Protein AF-A0A9D6N0R9-F1 (afdb_monomer_lite)

Sequence (206 aa):
MDRIWSQVVSEFRQVCLLKRQGKVEESERLLSGELTRNIALWSQEAPQDATTKRQTLHDMFVAEERRVEDAWQIQQMVLNEMRESVAAQVRAQIREELEAALAAYQPPPPQPPEPTRASEPSPEMASEDAPIAASSIESSSEASIDLRGAPHPMEEPPRELQPPEPLPAISPSQRGPSADDLPAVIDFIFAEHSGENFRREALAVA

Secondary structure (DSSP, 8-state):
-HHHHHHHHHHHHHHHHHHHTT-HHHHHHHIIIIIHHHHHHHHHH--S-HHHHHHHHHHHHHHHHHHHHHHHHHHHHHHHHHHHHHHHHHHHHHHHHHHHHHHH-PPPPPPPPPP----PPPPP--------------------------------------PPP------GGG-PPPTT-HHHHHHHHHHHHSSSHHHHHHTT--

pLDDT: mean 73.64, std 22.79, range [32.06, 98.0]

Structure (mmCIF, N/CA/C/O backbone):
data_AF-A0A9D6N0R9-F1
#
_entry.id   AF-A0A9D6N0R9-F1
#
loop_
_atom_site.group_PDB
_atom_site.id
_atom_site.type_symbol
_atom_site.label_atom_id
_atom_site.label_alt_id
_atom_site.label_comp_id
_atom_site.label_asym_id
_atom_site.label_entity_id
_atom_site.label_seq_id
_atom_site.pdbx_PDB_ins_code
_atom_site.Cartn_x
_atom_site.Cartn_y
_atom_site.Cartn_z
_atom_site.occupancy
_atom_site.B_iso_or_equiv
_atom_site.auth_seq_id
_atom_site.auth_comp_id
_atom_site.auth_asym_id
_atom_site.auth_atom_id
_atom_site.pdbx_PDB_model_num
ATOM 1 N N . MET A 1 1 ? 3.080 3.694 -25.234 1.00 64.12 1 MET A N 1
ATOM 2 C CA . MET A 1 1 ? 3.726 4.420 -24.121 1.00 64.12 1 MET A CA 1
ATOM 3 C C . MET A 1 1 ? 2.782 4.620 -22.949 1.00 64.12 1 MET A C 1
ATOM 5 O O . MET A 1 1 ? 2.778 3.752 -22.086 1.00 64.12 1 MET A O 1
ATOM 9 N N . ASP A 1 2 ? 1.963 5.679 -22.908 1.00 84.25 2 ASP A N 1
ATOM 10 C CA . ASP A 1 2 ? 1.272 6.146 -21.687 1.00 84.25 2 ASP A CA 1
ATOM 11 C C . ASP A 1 2 ? 0.499 5.057 -20.935 1.00 84.25 2 ASP A C 1
ATOM 13 O O . ASP A 1 2 ? 0.541 5.001 -19.707 1.00 84.25 2 ASP A O 1
ATOM 17 N N . ARG A 1 3 ? -0.148 4.135 -21.658 1.00 93.50 3 ARG A N 1
ATOM 18 C CA . ARG A 1 3 ? -0.870 3.004 -21.060 1.00 93.50 3 ARG A CA 1
ATOM 19 C C . ARG A 1 3 ? 0.049 2.012 -20.336 1.00 93.50 3 ARG A C 1
ATOM 21 O O . ARG A 1 3 ? -0.291 1.595 -19.236 1.00 93.50 3 ARG A O 1
ATOM 28 N N . ILE A 1 4 ? 1.190 1.646 -20.929 1.00 93.62 4 ILE A N 1
ATOM 29 C CA . ILE A 1 4 ? 2.149 0.704 -20.323 1.00 93.62 4 ILE A CA 1
ATOM 30 C C . ILE A 1 4 ? 2.838 1.371 -19.132 1.00 93.62 4 ILE A C 1
ATOM 32 O O . ILE A 1 4 ? 2.934 0.770 -18.069 1.00 93.62 4 ILE A O 1
ATOM 36 N N . TRP A 1 5 ? 3.227 2.642 -19.269 1.00 95.25 5 TRP A N 1
ATOM 37 C CA . TRP A 1 5 ? 3.773 3.416 -18.151 1.00 95.25 5 TRP A CA 1
ATOM 38 C C . TRP A 1 5 ? 2.789 3.498 -16.975 1.00 95.25 5 TRP A C 1
ATOM 40 O O . TRP A 1 5 ? 3.148 3.188 -15.843 1.00 95.25 5 TRP A O 1
ATOM 50 N N . SER A 1 6 ? 1.520 3.821 -17.247 1.00 96.56 6 SER A N 1
ATOM 51 C CA . SER A 1 6 ? 0.464 3.840 -16.224 1.00 96.56 6 SER A CA 1
ATOM 52 C C . SER A 1 6 ? 0.289 2.482 -15.534 1.00 96.56 6 SER A C 1
ATOM 54 O O . SER A 1 6 ? -0.000 2.436 -14.339 1.00 96.56 6 SER A O 1
ATOM 56 N N . GLN A 1 7 ? 0.480 1.379 -16.266 1.00 96.69 7 GLN A N 1
ATOM 57 C CA . GLN A 1 7 ? 0.426 0.028 -15.713 1.00 96.69 7 GLN A CA 1
ATOM 58 C C . GLN A 1 7 ? 1.634 -0.269 -14.811 1.00 96.69 7 GLN A C 1
ATOM 60 O O . GLN A 1 7 ? 1.421 -0.700 -13.683 1.00 96.69 7 GLN A O 1
ATOM 65 N N . VAL A 1 8 ? 2.861 0.063 -15.233 1.00 96.38 8 VAL A N 1
ATOM 66 C CA . VAL A 1 8 ? 4.081 -0.057 -14.406 1.00 96.38 8 VAL A CA 1
ATOM 67 C C . VAL A 1 8 ? 3.939 0.719 -13.089 1.00 96.38 8 VAL A C 1
ATOM 69 O O . VAL A 1 8 ? 4.203 0.169 -12.022 1.00 96.38 8 VAL A O 1
ATOM 72 N N . VAL A 1 9 ? 3.447 1.964 -13.136 1.00 97.06 9 VAL A N 1
ATOM 73 C CA . VAL A 1 9 ? 3.169 2.779 -11.935 1.00 97.06 9 VAL A CA 1
ATOM 74 C C . VAL A 1 9 ? 2.122 2.109 -11.035 1.00 97.06 9 VAL A C 1
ATOM 76 O O . VAL A 1 9 ? 2.282 2.059 -9.816 1.00 97.06 9 VAL A O 1
ATOM 79 N N . SER A 1 10 ? 1.039 1.584 -11.617 1.00 97.38 10 SER A N 1
ATOM 80 C CA . SER A 1 10 ? -0.043 0.946 -10.857 1.00 97.38 10 SER A CA 1
ATOM 81 C C . SER A 1 10 ? 0.383 -0.372 -10.205 1.00 97.38 10 SER A C 1
ATOM 83 O O . SER A 1 10 ? -0.021 -0.651 -9.078 1.00 97.38 10 SER A O 1
ATOM 85 N N . GLU A 1 11 ? 1.178 -1.184 -10.900 1.00 96.81 11 GLU A N 1
ATOM 86 C CA . GLU A 1 11 ? 1.698 -2.456 -10.394 1.00 96.81 11 GLU A CA 1
ATOM 87 C C . GLU A 1 11 ? 2.745 -2.219 -9.306 1.00 96.81 11 GLU A C 1
ATOM 89 O O . GLU A 1 11 ? 2.674 -2.845 -8.251 1.00 96.81 11 GLU A O 1
ATOM 94 N N . PHE A 1 12 ? 3.641 -1.245 -9.486 1.00 97.56 12 PHE A N 1
ATOM 95 C CA . PHE A 1 12 ? 4.598 -0.872 -8.448 1.00 97.56 12 PHE A CA 1
ATOM 96 C C . PHE A 1 12 ? 3.907 -0.328 -7.185 1.00 97.56 12 PHE A C 1
ATOM 98 O O . PHE A 1 12 ? 4.193 -0.795 -6.083 1.00 97.56 12 PHE A O 1
ATOM 105 N N . ARG A 1 13 ? 2.904 0.558 -7.321 1.00 97.56 13 ARG A N 1
ATOM 106 C CA . ARG A 1 13 ? 2.059 0.984 -6.186 1.00 97.56 13 ARG A CA 1
ATOM 107 C C . ARG A 1 13 ? 1.450 -0.215 -5.455 1.00 97.56 13 ARG A C 1
ATOM 109 O O . ARG A 1 13 ? 1.413 -0.236 -4.225 1.00 97.56 13 ARG A O 1
ATOM 116 N N . GLN A 1 14 ? 0.970 -1.212 -6.199 1.00 97.56 14 GLN A N 1
ATOM 117 C CA . GLN A 1 14 ? 0.403 -2.424 -5.618 1.00 97.56 14 GLN A CA 1
ATOM 118 C C . GLN A 1 14 ? 1.465 -3.244 -4.862 1.00 97.56 14 GLN A C 1
ATOM 120 O O . GLN A 1 14 ? 1.167 -3.708 -3.763 1.00 97.56 14 GLN A O 1
ATOM 125 N N . VAL A 1 15 ? 2.704 -3.358 -5.364 1.00 96.62 15 VAL A N 1
ATOM 126 C CA . VAL A 1 15 ? 3.838 -3.952 -4.621 1.00 96.62 15 VAL A CA 1
ATOM 127 C C . VAL A 1 15 ? 4.055 -3.225 -3.287 1.00 96.62 15 VAL A C 1
ATOM 129 O O . VAL A 1 15 ? 4.079 -3.879 -2.244 1.00 96.62 15 VAL A O 1
ATOM 132 N N . CYS A 1 16 ? 4.136 -1.889 -3.283 1.00 96.19 16 CYS A N 1
ATOM 133 C CA . CYS A 1 16 ? 4.311 -1.097 -2.057 1.00 96.19 16 CYS A CA 1
ATOM 134 C C . CYS A 1 16 ? 3.180 -1.341 -1.038 1.00 96.19 16 CYS A C 1
ATOM 136 O O . CYS A 1 16 ? 3.440 -1.550 0.150 1.00 96.19 16 CYS A O 1
ATOM 138 N N . LEU A 1 17 ? 1.923 -1.365 -1.497 1.00 96.19 17 LEU A N 1
ATOM 139 C CA . LEU A 1 17 ? 0.752 -1.630 -0.652 1.00 96.19 17 LEU A CA 1
ATOM 140 C C . LEU A 1 17 ? 0.744 -3.057 -0.083 1.00 96.19 17 LEU A C 1
ATOM 142 O O . LEU A 1 17 ? 0.373 -3.248 1.075 1.00 96.19 17 LEU A O 1
ATOM 146 N N . LEU A 1 18 ? 1.160 -4.056 -0.866 1.00 95.69 18 LEU A N 1
ATOM 147 C CA . LEU A 1 18 ? 1.267 -5.448 -0.418 1.00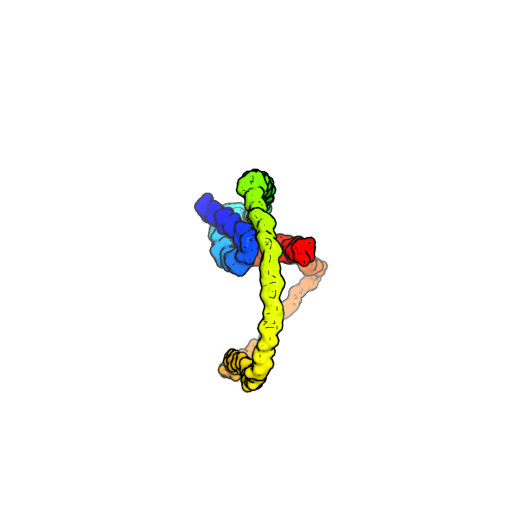 95.69 18 LEU A CA 1
ATOM 148 C C . LEU A 1 18 ? 2.373 -5.620 0.630 1.00 95.69 18 LEU A C 1
ATOM 150 O O . LEU A 1 18 ? 2.121 -6.239 1.666 1.00 95.69 18 LEU A O 1
ATOM 154 N N . LYS A 1 19 ? 3.547 -5.002 0.421 1.00 93.56 19 LYS A N 1
ATOM 155 C CA . LYS A 1 19 ? 4.640 -4.974 1.410 1.00 93.56 19 LYS A CA 1
ATOM 156 C C . LYS A 1 19 ? 4.172 -4.352 2.734 1.00 93.56 19 LYS A C 1
ATOM 158 O O . LYS A 1 19 ? 4.372 -4.954 3.786 1.00 93.56 19 LYS A O 1
ATOM 163 N N . ARG A 1 20 ? 3.438 -3.229 2.696 1.00 92.56 20 ARG A N 1
ATOM 164 C CA . ARG A 1 20 ? 2.843 -2.595 3.897 1.00 92.56 20 ARG A CA 1
ATOM 165 C C . ARG A 1 20 ? 1.768 -3.441 4.590 1.00 92.56 20 ARG A C 1
ATOM 167 O O . ARG A 1 20 ? 1.601 -3.328 5.798 1.00 92.56 20 ARG A O 1
ATOM 174 N N . GLN A 1 21 ? 1.073 -4.312 3.858 1.00 93.25 21 GLN A N 1
ATOM 175 C CA . GLN A 1 21 ? 0.115 -5.282 4.412 1.00 93.25 21 GLN A CA 1
ATOM 176 C C . GLN A 1 21 ? 0.777 -6.566 4.950 1.00 93.25 21 GLN A C 1
ATOM 178 O O . GLN A 1 21 ? 0.062 -7.466 5.388 1.00 93.25 21 GLN A O 1
ATOM 183 N N . GLY A 1 22 ? 2.108 -6.696 4.882 1.00 94.19 22 GLY A N 1
ATOM 184 C CA . GLY A 1 22 ? 2.826 -7.922 5.251 1.00 94.19 22 GLY A CA 1
ATOM 185 C C . GLY A 1 22 ? 2.666 -9.078 4.253 1.00 94.19 22 GLY A C 1
ATOM 186 O O . GLY A 1 22 ? 3.077 -10.195 4.547 1.00 94.19 22 GLY A O 1
ATOM 187 N N . LYS A 1 23 ? 2.091 -8.833 3.068 1.00 96.00 23 LYS A N 1
ATOM 188 C CA . LYS A 1 23 ? 1.866 -9.836 2.011 1.00 96.00 23 LYS A CA 1
ATOM 189 C C . LYS A 1 23 ? 3.094 -9.954 1.109 1.00 96.00 23 LYS A C 1
ATOM 191 O O . LYS A 1 23 ? 3.050 -9.613 -0.076 1.00 96.00 23 LYS A O 1
ATOM 196 N N . VAL A 1 24 ? 4.210 -10.378 1.696 1.00 93.25 24 VAL A N 1
ATOM 197 C CA . VAL A 1 24 ? 5.525 -10.359 1.041 1.00 93.25 24 VAL A CA 1
ATOM 198 C C . VAL A 1 24 ? 5.526 -11.240 -0.209 1.00 93.25 24 VAL A C 1
ATOM 200 O O . VAL A 1 24 ? 5.878 -10.759 -1.281 1.00 93.25 24 VAL A O 1
ATOM 203 N N . GLU A 1 25 ? 5.030 -12.472 -0.121 1.00 93.19 25 GLU A N 1
ATOM 204 C CA . GLU A 1 25 ? 5.020 -13.452 -1.217 1.00 93.19 25 GLU A CA 1
ATOM 205 C C . GLU A 1 25 ? 4.187 -12.974 -2.415 1.00 93.19 25 GLU A C 1
ATOM 207 O O . GLU A 1 25 ? 4.551 -13.194 -3.571 1.00 93.19 25 GLU A O 1
ATOM 212 N N . GLU A 1 26 ? 3.074 -12.283 -2.153 1.00 94.31 26 GLU A N 1
ATOM 213 C CA . GLU A 1 26 ? 2.244 -11.689 -3.201 1.00 94.31 26 GLU A CA 1
ATOM 214 C C . GLU A 1 26 ? 2.946 -10.498 -3.870 1.00 94.31 26 GLU A C 1
ATOM 216 O O . GLU A 1 26 ? 2.865 -10.343 -5.091 1.00 94.31 26 GLU A O 1
ATOM 221 N N . SER A 1 27 ? 3.677 -9.694 -3.090 1.00 95.19 27 SER A N 1
ATOM 222 C CA . SER A 1 27 ? 4.467 -8.573 -3.606 1.00 95.19 27 SER A CA 1
ATOM 223 C C . SER A 1 27 ? 5.657 -9.035 -4.457 1.00 95.19 27 SER A C 1
ATOM 225 O O . SER A 1 27 ? 5.882 -8.481 -5.530 1.00 95.19 27 SER A O 1
ATOM 227 N N . GLU A 1 28 ? 6.353 -10.098 -4.043 1.00 92.81 28 GLU A N 1
ATOM 228 C CA . GLU A 1 28 ? 7.491 -10.673 -4.769 1.00 92.81 28 GLU A CA 1
ATOM 229 C C . GLU A 1 28 ? 7.049 -11.368 -6.066 1.00 92.81 28 GLU A C 1
ATOM 231 O O . GLU A 1 28 ? 7.706 -11.232 -7.101 1.00 92.81 28 GLU A O 1
ATOM 236 N N . ARG A 1 29 ? 5.885 -12.041 -6.067 1.00 94.62 29 ARG A N 1
ATOM 237 C CA . ARG A 1 29 ? 5.277 -12.582 -7.296 1.00 94.62 29 ARG A CA 1
ATOM 238 C C . ARG A 1 29 ? 4.989 -11.477 -8.315 1.00 94.62 29 ARG A C 1
ATOM 240 O O . ARG A 1 29 ? 5.346 -11.627 -9.478 1.00 94.62 29 ARG A O 1
ATOM 247 N N . LEU A 1 30 ? 4.374 -10.376 -7.877 1.00 93.00 30 LEU A N 1
ATOM 248 C CA . LEU A 1 30 ? 4.016 -9.254 -8.750 1.00 93.00 30 LEU A CA 1
ATOM 249 C C . LEU A 1 30 ? 5.256 -8.525 -9.304 1.00 93.00 30 LEU A C 1
ATOM 251 O O . LEU A 1 30 ? 5.272 -8.109 -10.463 1.00 93.00 30 LEU A O 1
ATOM 255 N N . LEU A 1 31 ? 6.301 -8.401 -8.481 1.00 91.25 31 LEU A N 1
ATOM 256 C CA . LEU A 1 31 ? 7.580 -7.782 -8.831 1.00 91.25 31 LEU A CA 1
ATOM 257 C C . LEU A 1 31 ? 8.339 -8.615 -9.878 1.00 91.25 31 LEU A C 1
ATOM 259 O O . LEU A 1 31 ? 8.678 -8.105 -10.949 1.00 91.25 31 LEU A O 1
ATOM 263 N N . SER A 1 32 ? 8.547 -9.906 -9.603 1.00 88.75 32 SER A N 1
ATOM 264 C CA . SER A 1 32 ? 9.269 -10.835 -10.490 1.00 88.75 32 SER A CA 1
ATOM 265 C C . SER A 1 32 ? 8.487 -11.227 -11.755 1.00 88.75 32 SER A C 1
ATOM 267 O O . SER A 1 32 ? 9.090 -11.582 -12.768 1.00 88.75 32 SER A O 1
ATOM 269 N N . GLY A 1 33 ? 7.153 -11.149 -11.721 1.00 92.62 33 GLY A N 1
ATOM 270 C CA . GLY A 1 33 ? 6.258 -11.518 -12.815 1.00 92.62 33 GLY A CA 1
ATOM 271 C C . GLY A 1 33 ? 5.842 -10.348 -13.709 1.00 92.62 33 GLY A C 1
ATOM 272 O O . GLY A 1 33 ? 6.480 -10.042 -14.723 1.00 92.62 33 GLY A O 1
ATOM 273 N N . GLU A 1 34 ? 4.691 -9.758 -13.399 1.00 91.44 34 GLU A N 1
ATOM 274 C CA . GLU A 1 34 ? 4.000 -8.783 -14.245 1.00 91.44 34 GLU A CA 1
ATOM 275 C C . GLU A 1 34 ? 4.770 -7.462 -14.363 1.00 91.44 34 GLU A C 1
ATOM 277 O O . GLU A 1 34 ? 4.978 -6.980 -15.480 1.00 91.44 34 GLU A O 1
ATOM 282 N N . LEU A 1 35 ? 5.271 -6.923 -13.245 1.00 91.12 35 LEU A N 1
ATOM 283 C CA . LEU A 1 35 ? 5.962 -5.634 -13.222 1.00 91.12 35 LEU A CA 1
ATOM 284 C C . LEU A 1 35 ? 7.242 -5.667 -14.070 1.00 91.12 35 LEU A C 1
ATOM 286 O O . LEU A 1 35 ? 7.431 -4.818 -14.943 1.00 91.12 35 LEU A O 1
ATOM 290 N N . THR A 1 36 ? 8.091 -6.683 -13.876 1.00 92.25 36 THR A N 1
ATOM 291 C CA . THR A 1 36 ? 9.316 -6.881 -14.673 1.00 92.25 36 THR A CA 1
ATOM 292 C C . THR A 1 36 ? 9.006 -6.974 -16.173 1.00 92.25 36 THR A C 1
ATOM 294 O O . THR A 1 36 ? 9.675 -6.341 -16.996 1.00 92.25 36 THR A O 1
ATOM 297 N N . ARG A 1 37 ? 7.939 -7.694 -16.549 1.00 92.75 37 ARG A N 1
ATOM 298 C CA . ARG A 1 37 ? 7.481 -7.802 -17.943 1.00 92.75 37 ARG A CA 1
ATOM 299 C C . ARG A 1 37 ? 7.052 -6.449 -18.515 1.00 92.75 37 ARG A C 1
ATOM 301 O O . ARG A 1 37 ? 7.435 -6.115 -19.636 1.00 92.75 37 ARG A O 1
ATOM 308 N N . ASN A 1 38 ? 6.278 -5.667 -17.767 1.00 92.19 38 ASN A N 1
ATOM 309 C CA . ASN A 1 38 ? 5.769 -4.378 -18.236 1.00 92.19 38 ASN A CA 1
ATOM 310 C C . ASN A 1 38 ? 6.858 -3.297 -18.295 1.00 92.19 38 ASN A C 1
ATOM 312 O O . ASN A 1 38 ? 6.851 -2.486 -19.222 1.00 92.19 38 ASN A O 1
ATOM 316 N N . ILE A 1 39 ? 7.850 -3.341 -17.400 1.00 93.25 39 ILE A N 1
ATOM 317 C CA . ILE A 1 39 ? 9.068 -2.521 -17.489 1.00 93.25 39 ILE A CA 1
ATOM 318 C C . ILE A 1 39 ? 9.847 -2.847 -18.769 1.00 93.25 39 ILE A C 1
ATOM 320 O O . ILE A 1 39 ? 10.248 -1.932 -19.490 1.00 93.25 39 ILE A O 1
ATOM 324 N N . ALA A 1 40 ? 10.022 -4.132 -19.099 1.00 93.00 40 ALA A N 1
ATOM 325 C CA . ALA A 1 40 ? 10.706 -4.543 -20.324 1.00 93.00 40 ALA A CA 1
ATOM 326 C C . ALA A 1 40 ? 9.963 -4.078 -21.593 1.00 93.00 40 ALA A C 1
ATOM 328 O O . ALA A 1 40 ? 10.599 -3.576 -22.519 1.00 93.00 40 ALA A O 1
ATOM 329 N N . LEU A 1 41 ? 8.627 -4.180 -21.624 1.00 93.69 41 LEU A N 1
ATOM 330 C CA . LEU A 1 41 ? 7.798 -3.677 -22.730 1.00 93.69 41 LEU A CA 1
ATOM 331 C C . LEU A 1 41 ? 7.883 -2.149 -22.868 1.00 93.69 41 LEU A C 1
ATOM 333 O O . LEU A 1 41 ? 8.103 -1.639 -23.966 1.00 93.69 41 LEU A O 1
ATOM 337 N N . TRP A 1 42 ? 7.770 -1.410 -21.761 1.00 94.81 42 TRP A N 1
ATOM 338 C CA . TRP A 1 42 ? 7.936 0.046 -21.756 1.00 94.81 42 TRP A CA 1
ATOM 339 C C . TRP A 1 42 ? 9.329 0.462 -22.249 1.00 94.81 42 TRP A C 1
ATOM 341 O O . TRP A 1 42 ? 9.439 1.357 -23.085 1.00 94.81 42 TRP A O 1
ATOM 351 N N . SER A 1 43 ? 10.382 -0.223 -21.793 1.00 93.19 43 SER A N 1
ATOM 352 C CA . SER A 1 43 ? 11.771 0.048 -22.181 1.00 93.19 43 SER A CA 1
ATOM 353 C C . SER A 1 43 ? 12.027 -0.173 -23.679 1.00 93.19 43 SER A C 1
ATOM 355 O O . SER A 1 43 ? 12.843 0.540 -24.267 1.00 93.19 43 SER A O 1
ATOM 357 N N . GLN A 1 44 ? 11.315 -1.110 -24.316 1.00 92.50 44 GLN A N 1
ATOM 358 C CA . GLN A 1 44 ? 11.387 -1.346 -25.764 1.00 92.50 44 GLN A CA 1
ATOM 359 C C . GLN A 1 44 ? 10.675 -0.259 -26.583 1.00 92.50 44 GLN A C 1
ATOM 361 O O . GLN A 1 44 ? 11.179 0.129 -27.634 1.00 92.50 44 GLN A O 1
ATOM 366 N N . GLU A 1 45 ? 9.528 0.252 -26.121 1.00 90.31 45 GLU A N 1
ATOM 367 C CA . GLU A 1 45 ? 8.825 1.346 -26.812 1.00 90.31 45 GLU A CA 1
ATOM 368 C C . GLU A 1 45 ? 9.516 2.707 -26.636 1.00 90.31 45 GLU A C 1
ATOM 370 O O . GLU A 1 45 ? 9.471 3.552 -27.529 1.00 90.31 45 GLU A O 1
ATOM 375 N N . ALA A 1 46 ? 10.114 2.944 -25.468 1.00 87.88 46 ALA A N 1
ATOM 376 C CA . ALA A 1 46 ? 10.698 4.217 -25.069 1.00 87.88 46 ALA A CA 1
ATOM 377 C C . ALA A 1 46 ? 11.946 4.584 -25.922 1.00 87.88 46 ALA A C 1
ATOM 379 O O . ALA A 1 46 ? 12.925 3.836 -25.915 1.00 87.88 46 ALA A O 1
ATOM 380 N N . PRO A 1 47 ? 11.975 5.734 -26.634 1.00 91.00 47 PRO A N 1
ATOM 381 C CA . PRO A 1 47 ? 13.096 6.140 -27.495 1.00 91.00 47 PRO A CA 1
ATOM 382 C C . PRO A 1 47 ? 14.315 6.684 -26.732 1.00 91.00 47 PRO A C 1
ATOM 384 O O . PRO A 1 47 ? 15.330 7.000 -27.348 1.00 91.00 47 PRO A O 1
ATOM 387 N N . GLN A 1 48 ? 14.213 6.846 -25.412 1.00 89.81 48 GLN A N 1
ATOM 388 C CA . GLN A 1 48 ? 15.286 7.336 -24.550 1.00 89.81 48 GLN A CA 1
ATOM 389 C C . GLN A 1 48 ? 16.451 6.333 -24.453 1.00 89.81 48 GLN A C 1
ATOM 391 O O . GLN A 1 48 ? 16.285 5.127 -24.663 1.00 89.81 48 GLN A O 1
ATOM 396 N N . ASP A 1 49 ? 17.631 6.819 -24.074 1.00 91.75 49 ASP A N 1
ATOM 397 C CA . ASP A 1 49 ? 18.763 5.964 -23.730 1.00 91.75 49 ASP A CA 1
ATOM 398 C C . ASP A 1 49 ? 18.535 5.226 -22.396 1.00 91.75 49 ASP A C 1
ATOM 400 O O . ASP A 1 49 ? 17.649 5.556 -21.599 1.00 91.75 49 ASP A O 1
ATOM 404 N N . ALA A 1 50 ? 19.356 4.208 -22.137 1.00 87.56 50 ALA A N 1
ATOM 405 C CA . ALA A 1 50 ? 19.213 3.364 -20.956 1.00 87.56 50 ALA A CA 1
ATOM 406 C C . ALA A 1 50 ? 19.434 4.114 -19.624 1.00 87.56 50 ALA A C 1
ATOM 408 O O . ALA A 1 50 ? 18.842 3.734 -18.613 1.00 87.56 50 ALA A O 1
ATOM 409 N N . THR A 1 51 ? 20.224 5.195 -19.609 1.00 90.62 51 THR A N 1
ATOM 410 C CA . THR A 1 51 ? 20.465 6.007 -18.404 1.00 90.62 51 THR A CA 1
ATOM 411 C C . THR A 1 51 ? 19.218 6.805 -18.055 1.00 90.62 51 THR A C 1
ATOM 413 O O . THR A 1 51 ? 18.726 6.711 -16.931 1.00 90.62 51 THR A O 1
ATOM 416 N N . THR A 1 52 ? 18.644 7.527 -19.025 1.00 92.19 52 THR A N 1
ATOM 417 C CA . THR A 1 52 ? 17.384 8.255 -18.819 1.00 92.19 52 THR A CA 1
ATOM 418 C C . THR A 1 52 ? 16.234 7.311 -18.468 1.00 92.19 52 THR A C 1
ATOM 420 O O . THR A 1 52 ? 15.450 7.631 -17.574 1.00 92.19 52 THR A O 1
ATOM 423 N N . LYS A 1 53 ? 16.149 6.121 -19.081 1.00 90.06 53 LYS A N 1
ATOM 424 C CA . LYS A 1 53 ? 15.152 5.096 -18.709 1.00 90.06 53 LYS A CA 1
ATOM 425 C C . LYS A 1 53 ? 15.287 4.655 -17.252 1.00 90.06 53 LYS A C 1
ATOM 427 O O . LYS A 1 53 ? 14.294 4.639 -16.528 1.00 90.06 53 LYS A O 1
ATOM 432 N N . ARG A 1 54 ? 16.511 4.336 -16.817 1.00 90.81 54 ARG A N 1
ATOM 433 C CA . ARG A 1 54 ? 16.811 3.932 -15.436 1.00 90.81 54 ARG A CA 1
ATOM 434 C C . ARG A 1 54 ? 16.456 5.035 -14.440 1.00 90.81 54 ARG A C 1
ATOM 436 O O . ARG A 1 54 ? 15.788 4.745 -13.454 1.00 90.81 54 ARG A O 1
ATOM 443 N N . GLN A 1 55 ? 16.840 6.283 -14.722 1.00 92.50 55 GLN A N 1
ATOM 444 C CA . GLN A 1 55 ? 16.500 7.422 -13.866 1.00 92.50 55 GLN A CA 1
ATOM 445 C C . GLN A 1 55 ? 14.980 7.617 -13.775 1.00 92.50 55 GLN A C 1
ATOM 447 O O . GLN A 1 55 ? 14.447 7.733 -12.681 1.00 92.50 55 GLN A O 1
ATOM 452 N N . THR A 1 56 ? 14.270 7.542 -14.906 1.00 93.56 56 THR A N 1
ATOM 453 C CA . THR A 1 56 ? 12.802 7.680 -14.958 1.00 93.56 56 THR A CA 1
ATOM 454 C C . THR A 1 56 ? 12.089 6.623 -14.104 1.00 93.56 56 THR A C 1
ATOM 456 O O . THR A 1 56 ? 11.121 6.942 -13.416 1.00 93.56 56 THR A O 1
ATOM 459 N N . LEU A 1 57 ? 12.563 5.370 -14.123 1.00 94.38 57 LEU A N 1
ATOM 460 C CA . LEU A 1 57 ? 12.042 4.304 -13.258 1.00 94.38 57 LEU A CA 1
ATOM 461 C C . LEU A 1 57 ? 12.358 4.564 -11.781 1.00 94.38 57 LEU A C 1
ATOM 463 O O . LEU A 1 57 ? 11.460 4.465 -10.952 1.00 94.38 57 LEU A O 1
ATOM 467 N N . HIS A 1 58 ? 13.603 4.925 -11.462 1.00 94.19 58 HIS A N 1
ATOM 468 C CA . HIS A 1 58 ? 14.035 5.208 -10.093 1.00 94.19 58 HIS A CA 1
ATOM 469 C C . HIS A 1 58 ? 13.249 6.370 -9.465 1.00 94.19 58 HIS A C 1
ATOM 471 O O . HIS A 1 58 ? 12.677 6.204 -8.390 1.00 94.19 58 HIS A O 1
ATOM 477 N N . ASP A 1 59 ? 13.142 7.505 -10.163 1.00 95.44 59 ASP A N 1
ATOM 478 C CA . ASP A 1 59 ? 12.390 8.680 -9.705 1.00 95.44 59 ASP A CA 1
ATOM 479 C C . ASP A 1 59 ? 10.916 8.335 -9.443 1.00 95.44 59 ASP A C 1
ATOM 481 O O . ASP A 1 59 ? 10.324 8.786 -8.460 1.00 95.44 59 ASP A O 1
ATOM 485 N N . MET A 1 60 ? 10.320 7.507 -10.308 1.00 96.75 60 MET A N 1
ATOM 486 C CA . MET A 1 60 ? 8.942 7.042 -10.162 1.00 96.75 60 MET A CA 1
ATOM 487 C C . MET A 1 60 ? 8.772 6.097 -8.969 1.00 96.75 60 MET A C 1
ATOM 489 O O . MET A 1 60 ? 7.827 6.275 -8.199 1.00 96.75 60 MET A O 1
ATOM 493 N N . PHE A 1 61 ? 9.686 5.142 -8.780 1.00 96.38 61 PHE A N 1
ATOM 494 C CA . PHE A 1 61 ? 9.656 4.223 -7.643 1.00 96.38 61 PHE A CA 1
ATOM 495 C C . PHE A 1 61 ? 9.774 4.980 -6.315 1.00 96.38 61 PHE A C 1
ATOM 497 O O . PHE A 1 61 ? 8.898 4.848 -5.463 1.00 96.38 61 PHE A O 1
ATOM 504 N N . VAL A 1 62 ? 10.771 5.861 -6.174 1.00 95.62 62 VAL A N 1
ATOM 505 C CA . VAL A 1 62 ? 10.961 6.692 -4.971 1.00 95.62 62 VAL A CA 1
ATOM 506 C C . VAL A 1 62 ? 9.738 7.579 -4.704 1.00 95.62 62 VAL A C 1
ATOM 508 O O . VAL A 1 62 ? 9.293 7.712 -3.561 1.00 95.62 62 VAL A O 1
ATOM 511 N N . ALA A 1 63 ? 9.151 8.174 -5.749 1.00 96.31 63 ALA A N 1
ATOM 512 C CA . ALA A 1 63 ? 7.950 8.991 -5.611 1.00 96.31 63 ALA A CA 1
ATOM 513 C C . ALA A 1 63 ? 6.725 8.179 -5.153 1.00 96.31 63 ALA A C 1
ATOM 515 O O . ALA A 1 63 ? 5.935 8.675 -4.348 1.00 96.31 63 ALA A O 1
ATOM 516 N N . GLU A 1 64 ? 6.540 6.954 -5.646 1.00 96.38 64 GLU A N 1
ATOM 517 C CA . GLU A 1 64 ? 5.384 6.128 -5.289 1.00 96.38 64 GLU A CA 1
ATOM 518 C C . GLU A 1 64 ? 5.546 5.435 -3.927 1.00 96.38 64 GLU A C 1
ATOM 520 O O . GLU A 1 64 ? 4.584 5.407 -3.161 1.00 96.38 64 GLU A O 1
ATOM 525 N N . GLU A 1 65 ? 6.752 4.984 -3.559 1.00 94.94 65 GLU A N 1
ATOM 526 C CA . GLU A 1 65 ? 7.045 4.505 -2.199 1.00 94.94 65 GLU A CA 1
ATOM 527 C C . GLU A 1 65 ? 6.735 5.584 -1.162 1.00 94.94 65 GLU A C 1
ATOM 529 O O . GLU A 1 65 ? 6.018 5.327 -0.191 1.00 94.94 65 GLU A O 1
ATOM 534 N N . ARG A 1 66 ? 7.194 6.818 -1.411 1.00 96.88 66 ARG A N 1
ATOM 535 C CA . ARG A 1 66 ? 6.893 7.965 -0.553 1.00 96.88 66 ARG A CA 1
ATOM 536 C C . ARG A 1 66 ? 5.394 8.251 -0.473 1.00 96.88 66 ARG A C 1
ATOM 538 O O . ARG A 1 66 ? 4.884 8.456 0.620 1.00 96.88 66 ARG A O 1
ATOM 545 N N . ARG A 1 67 ? 4.668 8.239 -1.597 1.00 97.19 67 ARG A N 1
ATOM 546 C CA . ARG A 1 67 ? 3.207 8.457 -1.609 1.00 97.19 67 ARG A CA 1
ATOM 547 C C . ARG A 1 67 ? 2.452 7.407 -0.797 1.00 97.19 67 ARG A C 1
ATOM 549 O O . ARG A 1 67 ? 1.487 7.752 -0.118 1.00 97.19 67 ARG A O 1
ATOM 556 N N . VAL A 1 68 ? 2.860 6.142 -0.891 1.00 96.50 68 VAL A N 1
ATOM 557 C CA . VAL A 1 68 ? 2.260 5.047 -0.119 1.00 96.50 68 VAL A CA 1
ATOM 558 C C . VAL A 1 68 ? 2.588 5.191 1.367 1.00 96.50 68 VAL A C 1
ATOM 560 O O . VAL A 1 68 ? 1.702 4.977 2.192 1.00 96.50 68 VAL A O 1
ATOM 563 N N . GLU A 1 69 ? 3.805 5.612 1.714 1.00 95.00 69 GLU A N 1
ATOM 564 C CA . GLU A 1 69 ? 4.193 5.866 3.103 1.00 95.00 69 GLU A CA 1
ATOM 565 C C . GLU A 1 69 ? 3.465 7.071 3.716 1.00 95.00 69 GLU A C 1
ATOM 567 O O . GLU A 1 69 ? 2.862 6.935 4.778 1.00 95.00 69 GLU A O 1
ATOM 572 N N . ASP A 1 70 ? 3.429 8.215 3.028 1.00 96.62 70 ASP A N 1
ATOM 573 C CA . ASP A 1 70 ? 2.711 9.415 3.477 1.00 96.62 70 ASP A CA 1
ATOM 574 C C . ASP A 1 70 ? 1.217 9.088 3.722 1.00 96.62 70 ASP A C 1
ATOM 576 O O . ASP A 1 70 ? 0.640 9.450 4.751 1.00 96.62 70 ASP A O 1
ATOM 580 N N . ALA A 1 71 ? 0.585 8.333 2.811 1.00 96.88 71 ALA A N 1
ATOM 581 C CA . ALA A 1 71 ? -0.803 7.889 2.955 1.00 96.88 71 ALA A CA 1
ATOM 582 C C . ALA A 1 71 ? -1.003 6.901 4.120 1.00 96.88 71 ALA A C 1
ATOM 584 O O . ALA A 1 71 ? -2.007 6.982 4.833 1.00 96.88 71 ALA A O 1
ATOM 585 N N . TRP A 1 72 ? -0.051 5.988 4.337 1.00 95.25 72 TRP A N 1
ATOM 586 C CA . TRP A 1 72 ? -0.073 5.040 5.451 1.00 95.25 72 TRP A CA 1
ATOM 587 C C . TRP A 1 72 ? 0.059 5.750 6.803 1.00 95.25 72 TRP A C 1
ATOM 589 O O . TRP A 1 72 ? -0.723 5.475 7.713 1.00 95.25 72 TRP A O 1
ATOM 599 N N . GLN A 1 73 ? 0.976 6.712 6.929 1.00 95.75 73 GLN A N 1
ATOM 600 C CA . GLN A 1 73 ? 1.138 7.519 8.142 1.00 95.75 73 GLN A CA 1
ATOM 601 C C . GLN A 1 73 ? -0.145 8.289 8.479 1.00 95.75 73 GLN A C 1
ATOM 603 O O . GLN A 1 73 ? -0.622 8.218 9.614 1.00 95.75 73 GLN A O 1
ATOM 608 N N . ILE A 1 74 ? -0.769 8.938 7.487 1.00 97.38 74 ILE A N 1
ATOM 609 C CA . ILE A 1 74 ? -2.065 9.618 7.655 1.00 97.38 74 ILE A CA 1
ATOM 610 C C . ILE A 1 74 ? -3.146 8.633 8.129 1.00 97.38 74 ILE A C 1
ATOM 612 O O . ILE A 1 74 ? -3.890 8.941 9.062 1.00 97.38 74 ILE A O 1
ATOM 616 N N . GLN A 1 75 ? -3.219 7.433 7.542 1.00 96.50 75 GLN A N 1
ATOM 617 C CA . GLN A 1 75 ? -4.164 6.399 7.969 1.00 96.50 75 GLN A CA 1
ATOM 618 C C . GLN A 1 75 ? -3.938 5.990 9.435 1.00 96.50 75 GLN A C 1
ATOM 620 O O . GLN A 1 75 ? -4.908 5.881 10.185 1.00 96.50 75 GLN A O 1
ATOM 625 N N . GLN A 1 76 ? -2.688 5.795 9.866 1.00 95.62 76 GLN A N 1
ATOM 626 C CA . GLN A 1 76 ? -2.374 5.441 11.255 1.00 95.62 76 GLN A CA 1
ATOM 627 C C . GLN A 1 76 ? -2.723 6.567 12.237 1.00 95.62 76 GLN A C 1
ATOM 629 O O . GLN A 1 76 ? -3.286 6.294 13.297 1.00 95.62 76 GLN A O 1
ATOM 634 N N . MET A 1 77 ? -2.466 7.831 11.882 1.00 97.38 77 MET A N 1
ATOM 635 C CA . MET A 1 77 ? -2.885 8.985 12.689 1.00 97.38 77 MET A CA 1
ATOM 636 C C . MET A 1 77 ? -4.408 9.009 12.878 1.00 97.38 77 MET A C 1
ATOM 638 O O . MET A 1 77 ? -4.885 9.064 14.009 1.00 97.38 77 MET A O 1
ATOM 642 N N . VAL A 1 78 ? -5.174 8.887 11.787 1.00 97.94 78 VAL A N 1
ATOM 643 C CA . VAL A 1 78 ? -6.647 8.887 11.831 1.00 97.94 78 VAL A CA 1
ATOM 644 C C . VAL A 1 78 ? -7.188 7.710 12.649 1.00 97.94 78 VAL A C 1
ATOM 646 O O . VAL A 1 78 ? -8.089 7.899 13.465 1.00 97.94 78 VAL A O 1
ATOM 649 N N . LEU A 1 79 ? -6.636 6.503 12.484 1.00 96.75 79 LEU A N 1
ATOM 650 C CA . LEU A 1 79 ? -7.059 5.329 13.254 1.00 96.75 79 LEU A CA 1
ATOM 651 C C . LEU A 1 79 ? -6.765 5.475 14.754 1.00 96.75 79 LEU A C 1
ATOM 653 O O . LEU A 1 79 ? -7.596 5.071 15.569 1.00 96.75 79 LEU A O 1
ATOM 657 N N . ASN A 1 80 ? -5.628 6.068 15.130 1.00 97.19 80 ASN A N 1
ATOM 658 C CA . ASN A 1 80 ? -5.289 6.317 16.533 1.00 97.19 80 ASN A CA 1
ATOM 659 C C . ASN A 1 80 ? -6.224 7.359 17.167 1.00 97.19 80 ASN A C 1
ATOM 661 O O . ASN A 1 80 ? -6.819 7.068 18.203 1.00 97.19 80 ASN A O 1
ATOM 665 N N . GLU A 1 81 ? -6.443 8.501 16.509 1.00 97.75 81 GLU A N 1
ATOM 666 C CA . GLU A 1 81 ? -7.399 9.540 16.936 1.00 97.75 81 GLU A CA 1
ATOM 667 C C . GLU A 1 81 ? -8.822 8.976 17.101 1.00 97.75 81 GLU A C 1
ATOM 669 O O . GLU A 1 81 ? -9.479 9.171 18.127 1.00 97.75 81 GLU A O 1
ATOM 674 N N . MET A 1 82 ? -9.296 8.190 16.124 1.00 97.50 82 MET A N 1
ATOM 675 C CA . MET A 1 82 ? -10.593 7.513 16.212 1.00 97.50 82 MET A CA 1
ATOM 676 C C . MET A 1 82 ? -10.649 6.528 17.385 1.00 97.50 82 MET A C 1
ATOM 678 O O . MET A 1 82 ? -11.634 6.518 18.123 1.00 97.50 82 MET A O 1
ATOM 682 N N . ARG A 1 83 ? -9.602 5.719 17.590 1.00 97.62 83 ARG A N 1
ATOM 683 C CA . ARG A 1 83 ? -9.517 4.756 18.700 1.00 97.62 83 ARG A CA 1
ATOM 684 C C . ARG A 1 83 ? -9.557 5.461 20.054 1.00 97.62 83 ARG A C 1
ATOM 686 O O . ARG A 1 83 ? -10.257 4.998 20.952 1.00 97.62 83 ARG A O 1
ATOM 693 N N . GLU A 1 84 ? -8.835 6.565 20.211 1.00 97.69 84 GLU A N 1
ATOM 694 C CA . GLU A 1 84 ? -8.796 7.339 21.454 1.00 97.69 84 GLU A CA 1
ATOM 695 C C . GLU A 1 84 ? -10.129 8.035 21.739 1.00 97.69 84 GLU A C 1
ATOM 697 O O . GLU A 1 84 ? -10.634 7.943 22.862 1.00 97.69 84 GLU A O 1
ATOM 702 N N . SER A 1 85 ? -10.747 8.630 20.714 1.00 98.00 85 SER A N 1
ATOM 703 C CA . SER A 1 85 ? -12.071 9.256 20.799 1.00 98.00 85 SER A CA 1
ATOM 704 C C . SER A 1 85 ? -13.165 8.246 21.166 1.00 98.00 85 SER A C 1
ATOM 706 O O . SER A 1 85 ? -13.896 8.452 22.138 1.00 98.00 85 SER A O 1
ATOM 708 N N . VAL A 1 86 ? -13.232 7.101 20.476 1.00 97.88 86 VAL A N 1
ATOM 709 C CA . VAL A 1 86 ? -14.189 6.023 20.786 1.00 97.88 86 VAL A CA 1
ATOM 710 C C . VAL A 1 86 ? -13.943 5.461 22.187 1.00 97.88 86 VAL A C 1
ATOM 712 O O . VAL A 1 86 ? -14.888 5.301 22.958 1.00 97.88 86 VAL A O 1
ATOM 715 N N . ALA A 1 87 ? -12.687 5.222 22.575 1.00 97.06 87 ALA A N 1
ATOM 716 C CA . ALA A 1 87 ? -12.374 4.738 23.917 1.00 97.06 87 ALA A CA 1
ATOM 717 C C . ALA A 1 87 ? -12.750 5.757 25.011 1.00 97.06 87 ALA A C 1
ATOM 719 O O . ALA A 1 87 ? -13.149 5.358 26.105 1.00 97.06 87 ALA A O 1
ATOM 720 N N . ALA A 1 88 ? -12.657 7.064 24.742 1.00 97.12 88 ALA A N 1
ATOM 721 C CA . ALA A 1 88 ? -13.126 8.102 25.657 1.00 97.12 88 ALA A CA 1
ATOM 722 C C . ALA A 1 88 ? -14.657 8.110 25.787 1.00 97.12 88 ALA A C 1
ATOM 724 O O . ALA A 1 88 ? -15.158 8.135 26.911 1.00 97.12 88 ALA A O 1
ATOM 725 N N . GLN A 1 89 ? -15.385 8.014 24.670 1.00 97.62 89 GLN A N 1
ATOM 726 C CA . GLN A 1 89 ? -16.852 7.944 24.651 1.00 97.62 89 GLN A CA 1
ATOM 727 C C . GLN A 1 89 ? -17.369 6.709 25.401 1.00 97.62 89 GLN A C 1
ATOM 729 O O . GLN A 1 89 ? -18.199 6.840 26.297 1.00 97.62 89 GLN A O 1
ATOM 734 N N . VAL A 1 90 ? -16.810 5.526 25.125 1.00 97.81 90 VAL A N 1
ATOM 735 C CA . VAL A 1 90 ? -17.178 4.274 25.810 1.00 97.81 90 VAL A CA 1
ATOM 736 C C . VAL A 1 90 ? -16.906 4.360 27.317 1.00 97.81 90 VAL A C 1
ATOM 738 O O . VAL A 1 90 ? -17.751 3.962 28.114 1.00 97.81 90 VAL A O 1
ATOM 741 N N . ARG A 1 91 ? -15.772 4.939 27.746 1.00 97.75 91 ARG A N 1
ATOM 742 C CA . ARG A 1 91 ? -15.488 5.162 29.180 1.00 97.75 91 ARG A CA 1
ATOM 743 C C . ARG A 1 91 ? -16.455 6.144 29.846 1.00 97.75 91 ARG A C 1
ATOM 745 O O . ARG A 1 91 ? -16.721 5.991 31.036 1.00 97.75 91 ARG A O 1
ATOM 752 N N . ALA A 1 92 ? -16.933 7.156 29.122 1.00 97.06 92 ALA A N 1
ATOM 753 C CA . ALA A 1 92 ? -17.924 8.098 29.634 1.00 97.06 92 ALA A CA 1
ATOM 754 C C . ALA A 1 92 ? -19.290 7.414 29.799 1.00 97.06 92 ALA A C 1
ATOM 756 O O . ALA A 1 92 ? -19.855 7.459 30.886 1.00 97.06 92 ALA A O 1
ATOM 757 N N . GLN A 1 93 ? -19.748 6.687 28.775 1.00 97.62 93 GLN A N 1
ATOM 758 C CA . GLN A 1 93 ? -21.017 5.959 28.810 1.00 97.62 93 GLN A CA 1
ATOM 759 C C . GLN A 1 93 ? -21.038 4.879 29.903 1.00 97.62 93 GLN A C 1
ATOM 761 O O . GLN A 1 93 ? -21.979 4.821 30.684 1.00 97.62 93 GLN A O 1
ATOM 766 N N . ILE A 1 94 ? -19.978 4.068 30.034 1.00 97.94 94 ILE A N 1
ATOM 767 C CA . ILE A 1 94 ? -19.875 3.059 31.107 1.00 97.94 94 ILE A CA 1
ATOM 768 C C . ILE A 1 94 ? -19.981 3.705 32.497 1.00 97.94 94 ILE A C 1
ATOM 770 O O . ILE A 1 94 ? -20.550 3.105 33.406 1.00 97.94 94 ILE A O 1
ATOM 774 N N . ARG A 1 95 ? -19.439 4.916 32.676 1.00 97.50 95 ARG A N 1
ATOM 775 C CA . ARG A 1 95 ? -19.530 5.643 33.946 1.00 97.50 95 ARG A CA 1
ATOM 776 C C . ARG A 1 95 ? -20.954 6.119 34.223 1.00 97.50 95 ARG A C 1
ATOM 778 O O . ARG A 1 95 ? -21.432 5.906 35.327 1.00 97.50 95 ARG A O 1
ATOM 785 N N . GLU A 1 96 ? -21.608 6.727 33.239 1.00 97.31 96 GLU A N 1
ATOM 786 C CA . GLU A 1 96 ? -22.987 7.216 33.357 1.00 97.31 96 GLU A CA 1
ATOM 787 C C . GLU A 1 96 ? -23.962 6.073 33.686 1.00 97.31 96 GLU A C 1
ATOM 789 O O . GLU A 1 96 ? -24.718 6.163 34.651 1.00 97.31 96 GLU A O 1
ATOM 794 N N . GLU A 1 97 ? -23.863 4.950 32.968 1.00 97.12 97 GLU A N 1
ATOM 795 C CA . GLU A 1 97 ? -24.655 3.738 33.224 1.00 97.12 97 GLU A CA 1
ATOM 796 C C . GLU A 1 97 ? -24.369 3.140 34.615 1.00 97.12 97 GLU A C 1
ATOM 798 O O . GLU A 1 97 ? -25.288 2.714 35.315 1.00 97.12 97 GLU A O 1
ATOM 803 N N . LEU A 1 98 ? -23.105 3.138 35.063 1.00 96.88 98 LEU A N 1
ATOM 804 C CA . LEU A 1 98 ? -22.728 2.664 36.399 1.00 96.88 98 LEU A CA 1
ATOM 805 C C . LEU A 1 98 ? -23.272 3.575 37.510 1.00 96.88 98 LEU A C 1
ATOM 807 O O . LEU A 1 98 ? -23.782 3.078 38.512 1.00 96.88 98 LEU A O 1
ATOM 811 N N . GLU A 1 99 ? -23.180 4.895 37.346 1.00 95.81 99 GLU A N 1
ATOM 812 C CA . GLU A 1 99 ? -23.722 5.875 38.294 1.00 95.81 99 GLU A CA 1
ATOM 813 C C . GLU A 1 99 ? -25.255 5.773 38.372 1.00 95.81 99 GLU A C 1
ATOM 815 O O . GLU A 1 99 ? -25.812 5.750 39.472 1.00 95.81 99 GLU A O 1
ATOM 820 N N . ALA A 1 100 ? -25.937 5.599 37.234 1.00 95.31 100 ALA A N 1
ATOM 821 C CA . ALA A 1 100 ? -27.378 5.354 37.178 1.00 95.31 100 ALA A CA 1
ATOM 822 C C . ALA A 1 100 ? -27.775 4.027 37.853 1.00 95.31 100 ALA A C 1
ATOM 824 O O . ALA A 1 100 ? -28.713 3.996 38.655 1.00 95.31 100 ALA A O 1
ATOM 825 N N . ALA A 1 101 ? -27.042 2.939 37.592 1.00 94.94 101 ALA A N 1
ATOM 826 C CA . ALA A 1 101 ? -27.280 1.638 38.215 1.00 94.94 101 ALA A CA 1
ATOM 827 C C . ALA A 1 101 ? -27.070 1.673 39.738 1.00 94.94 101 ALA A C 1
ATOM 829 O O . ALA A 1 101 ? -27.867 1.100 40.480 1.00 94.94 101 ALA A O 1
ATOM 830 N N . LEU A 1 102 ? -26.042 2.381 40.220 1.00 93.81 102 LEU A N 1
ATOM 831 C CA . LEU A 1 102 ? -25.791 2.579 41.652 1.00 93.81 102 LEU A CA 1
ATOM 832 C C . LEU A 1 102 ? -26.858 3.462 42.316 1.00 93.81 102 LEU A C 1
ATOM 834 O O . LEU A 1 102 ? -27.245 3.184 43.448 1.00 93.81 102 LEU A O 1
ATOM 838 N N . ALA A 1 103 ? -27.371 4.484 41.627 1.00 93.06 103 ALA A N 1
ATOM 839 C CA . ALA A 1 103 ? -28.466 5.316 42.131 1.00 93.06 103 ALA A CA 1
ATOM 840 C C . ALA A 1 103 ? -29.808 4.559 42.196 1.00 93.06 103 ALA A C 1
ATOM 842 O O . ALA A 1 103 ? -30.612 4.800 43.098 1.00 93.06 103 ALA A O 1
ATOM 843 N N . ALA A 1 104 ? -30.047 3.631 41.264 1.00 93.56 104 ALA A N 1
ATOM 844 C CA . ALA A 1 104 ? -31.218 2.754 41.256 1.00 93.56 104 ALA A CA 1
ATOM 845 C C . ALA A 1 104 ? -31.093 1.549 42.213 1.00 93.56 104 ALA A C 1
ATOM 847 O O . ALA A 1 104 ? -32.098 0.909 42.532 1.00 93.56 104 ALA A O 1
ATOM 848 N N . TYR A 1 105 ? -29.882 1.225 42.677 1.00 90.88 105 TYR A N 1
ATOM 849 C CA . TYR A 1 105 ? -29.632 0.090 43.558 1.00 90.88 105 TYR A CA 1
ATOM 850 C C . TYR A 1 105 ? -30.184 0.336 44.968 1.00 90.88 105 TYR A C 1
ATOM 852 O O . TYR A 1 105 ? -29.572 1.006 45.803 1.00 90.88 105 TYR A O 1
ATOM 860 N N . GLN A 1 106 ? -31.324 -0.284 45.270 1.00 85.69 106 GLN A N 1
ATOM 861 C CA . GLN A 1 106 ? -31.714 -0.534 46.652 1.00 85.69 106 GLN A CA 1
ATOM 862 C C . GLN A 1 106 ? -31.027 -1.817 47.138 1.00 85.69 106 GLN A C 1
ATOM 864 O O . GLN A 1 106 ? -31.274 -2.880 46.560 1.00 85.69 106 GLN A O 1
ATOM 869 N N . PRO A 1 107 ? -30.191 -1.765 48.195 1.00 84.19 107 PRO A N 1
ATOM 870 C CA . PRO A 1 107 ? -29.690 -2.983 48.811 1.00 84.19 107 PRO A CA 1
ATOM 871 C C . PRO A 1 107 ? -30.873 -3.814 49.327 1.00 84.19 107 PRO A C 1
ATOM 873 O O . PRO A 1 107 ? -31.851 -3.236 49.818 1.00 84.19 107 PRO A O 1
ATOM 876 N N . PRO A 1 108 ? -30.807 -5.156 49.244 1.00 83.31 108 PRO A N 1
ATOM 877 C CA . PRO A 1 108 ? -31.852 -6.000 49.804 1.00 83.31 108 PRO A CA 1
ATOM 878 C C . PRO A 1 108 ? -32.029 -5.675 51.296 1.00 83.31 108 PRO A C 1
ATOM 880 O O . PRO A 1 108 ? -31.033 -5.412 51.982 1.00 83.31 108 PRO A O 1
ATOM 883 N N . PRO A 1 109 ? -33.271 -5.678 51.816 1.00 83.62 109 PRO A N 1
ATOM 884 C CA . PRO A 1 109 ? -33.502 -5.428 53.232 1.00 83.62 109 PRO A CA 1
ATOM 885 C C . PRO A 1 109 ? -32.692 -6.432 54.062 1.00 83.62 109 PRO A C 1
ATOM 887 O O . PRO A 1 109 ? -32.566 -7.590 53.644 1.00 83.62 109 PRO A O 1
ATOM 890 N N . PRO A 1 110 ? -32.142 -6.022 55.222 1.00 82.25 110 PRO A N 1
ATOM 891 C CA . PRO A 1 110 ? -31.388 -6.928 56.075 1.00 82.25 110 PRO A CA 1
ATOM 892 C C . PRO A 1 110 ? -32.274 -8.127 56.395 1.00 82.25 110 PRO A C 1
ATOM 894 O O . PRO A 1 110 ? -33.355 -7.968 56.970 1.00 82.25 110 PRO A O 1
ATOM 897 N N . GLN A 1 111 ? -31.842 -9.316 55.970 1.00 78.75 111 GLN A N 1
ATOM 898 C CA . GLN A 1 111 ? -32.595 -10.526 56.259 1.00 78.75 111 GLN A CA 1
ATOM 899 C C . GLN A 1 111 ? -32.709 -10.653 57.784 1.00 78.75 111 GLN A C 1
ATOM 901 O O . GLN A 1 111 ? -31.719 -10.406 58.486 1.00 78.75 111 GLN A O 1
ATOM 906 N N . PRO A 1 112 ? -33.900 -10.984 58.322 1.00 79.94 112 PRO A N 1
ATOM 907 C CA . PRO A 1 112 ? -34.011 -11.296 59.738 1.00 79.94 112 PRO A CA 1
ATOM 908 C C . PRO A 1 112 ? -33.006 -12.410 60.054 1.00 79.94 112 PRO A C 1
ATOM 910 O O . PRO A 1 112 ? -32.790 -13.265 59.191 1.00 79.94 112 PRO A O 1
ATOM 913 N N . PRO A 1 113 ? -32.378 -12.407 61.245 1.00 75.94 113 PRO A N 1
ATOM 914 C CA . PRO A 1 113 ? -31.414 -13.440 61.597 1.00 75.94 113 PRO A CA 1
ATOM 915 C C . PRO A 1 113 ? -32.077 -14.796 61.382 1.00 75.94 113 PRO A C 1
ATOM 917 O O . PRO A 1 113 ? -33.126 -15.055 61.981 1.00 75.94 113 PRO A O 1
ATOM 920 N N . GLU A 1 114 ? -31.505 -15.620 60.496 1.00 64.00 114 GLU A N 1
ATOM 921 C CA . GLU A 1 114 ? -32.025 -16.966 60.282 1.00 64.00 114 GLU A CA 1
ATOM 922 C C . GLU A 1 114 ? -32.114 -17.636 61.655 1.00 64.00 114 GLU A C 1
ATOM 924 O O . GLU A 1 114 ? -31.121 -17.629 62.395 1.00 64.00 114 GLU A O 1
ATOM 929 N N . PRO A 1 115 ? -33.290 -18.158 62.051 1.00 64.06 115 PRO A N 1
ATOM 930 C CA . PRO A 1 115 ? -33.405 -18.845 63.322 1.00 64.06 115 PRO A CA 1
ATOM 931 C C . PRO A 1 115 ? -32.410 -19.992 63.277 1.00 64.06 115 PRO A C 1
ATOM 933 O O . PRO A 1 115 ? -32.516 -20.834 62.388 1.00 64.06 115 PRO A O 1
ATOM 936 N N . THR A 1 116 ? -31.438 -19.981 64.196 1.00 58.06 116 THR A N 1
ATOM 937 C CA . THR A 1 116 ? -30.300 -20.902 64.221 1.00 58.06 116 THR A CA 1
ATOM 938 C C . THR A 1 116 ? -30.806 -22.330 64.101 1.00 58.06 116 THR A C 1
ATOM 940 O O . THR A 1 116 ? -31.219 -22.937 65.093 1.00 58.06 116 THR A O 1
ATOM 943 N N . ARG A 1 117 ? -30.829 -22.859 62.873 1.00 56.03 117 ARG A N 1
ATOM 944 C CA . ARG A 1 117 ? -31.342 -24.194 62.610 1.00 56.03 117 ARG A CA 1
ATOM 945 C C . ARG A 1 117 ? -30.289 -25.125 63.169 1.00 56.03 117 ARG A C 1
ATOM 947 O O . ARG A 1 117 ? -29.234 -25.291 62.565 1.00 56.03 117 ARG A O 1
ATOM 954 N N . ALA A 1 118 ? -30.556 -25.616 64.379 1.00 57.12 118 ALA A N 1
ATOM 955 C CA . ALA A 1 118 ? -29.663 -26.498 65.108 1.00 57.12 118 ALA A CA 1
ATOM 956 C C . ALA A 1 118 ? -29.176 -27.579 64.147 1.00 57.12 118 ALA A C 1
ATOM 958 O O . ALA A 1 118 ? -30.004 -28.224 63.502 1.00 57.12 118 ALA A O 1
ATOM 959 N N . SER A 1 119 ? -27.855 -27.697 64.010 1.00 54.47 119 SER A N 1
ATOM 960 C CA . SER A 1 119 ? -27.230 -28.547 63.006 1.00 54.47 119 SER A CA 1
ATOM 961 C C . SER A 1 119 ? -27.750 -29.974 63.138 1.00 54.47 119 SER A C 1
ATOM 963 O O . SER A 1 119 ? -27.352 -30.702 64.049 1.00 54.47 119 SER A O 1
ATOM 965 N N . GLU A 1 120 ? -28.640 -30.373 62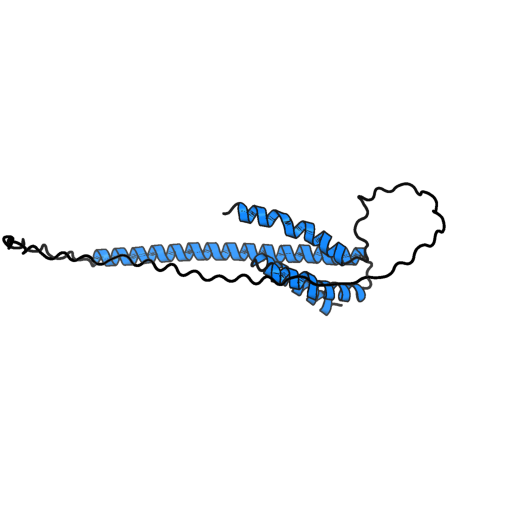.230 1.00 56.28 120 GLU A N 1
ATOM 966 C CA . GLU A 1 120 ? -28.964 -31.779 62.036 1.00 56.28 120 GLU A CA 1
ATOM 967 C C . GLU A 1 120 ? -27.661 -32.468 61.602 1.00 56.28 120 GLU A C 1
ATOM 969 O O . GLU A 1 120 ? -27.006 -31.989 60.669 1.00 56.28 120 GLU A O 1
ATOM 974 N N . PRO A 1 121 ? -27.216 -33.526 62.302 1.00 53.66 121 PRO A N 1
ATOM 975 C CA . PRO A 1 121 ? -25.954 -34.171 61.985 1.00 53.66 121 PRO A CA 1
ATOM 976 C C . PRO A 1 121 ? -26.039 -34.788 60.589 1.00 53.66 121 PRO A C 1
ATOM 978 O O . PRO A 1 121 ? -26.851 -35.677 60.337 1.00 53.66 121 PRO A O 1
ATOM 981 N N . SER A 1 122 ? -25.187 -34.299 59.686 1.00 49.88 122 SER A N 1
ATOM 982 C CA . SER A 1 122 ? -25.060 -34.832 58.333 1.00 49.88 122 SER A CA 1
ATOM 983 C C . SER A 1 122 ? -24.691 -36.318 58.407 1.00 49.88 122 SER A C 1
ATOM 985 O O . SER A 1 122 ? -23.667 -36.633 59.020 1.00 49.88 122 SER A O 1
ATOM 987 N N . PRO A 1 123 ? -25.464 -37.236 57.798 1.00 56.00 123 PRO A N 1
ATOM 988 C CA . PRO A 1 123 ? -25.033 -38.616 57.672 1.00 56.00 123 PRO A CA 1
ATOM 989 C C . PRO A 1 123 ? -23.826 -38.668 56.732 1.00 56.00 123 PRO A C 1
ATOM 991 O O . PRO A 1 123 ? -23.883 -38.275 55.568 1.00 56.00 123 PRO A O 1
ATOM 994 N N . GLU A 1 124 ? -22.718 -39.117 57.301 1.00 49.84 124 GLU A N 1
ATOM 995 C CA . GLU A 1 124 ? -21.495 -39.516 56.619 1.00 49.84 124 GLU A CA 1
ATOM 996 C C . GLU A 1 124 ? -21.755 -40.722 55.687 1.00 49.84 124 GLU A C 1
ATOM 998 O O . GLU A 1 124 ? -22.791 -41.379 55.790 1.00 49.84 124 GLU A O 1
ATOM 1003 N N . MET A 1 125 ? -20.760 -41.059 54.855 1.00 50.44 125 MET A N 1
ATOM 1004 C CA . MET A 1 125 ? -20.665 -42.259 53.998 1.00 50.44 125 MET A CA 1
ATOM 1005 C C . MET A 1 125 ? -21.335 -42.192 52.612 1.00 50.44 125 MET A C 1
ATOM 1007 O O . MET A 1 125 ? -22.479 -42.596 52.430 1.00 50.44 125 MET A O 1
ATOM 1011 N N . ALA A 1 126 ? -20.526 -41.864 51.599 1.00 48.97 126 ALA A N 1
ATOM 1012 C CA . ALA A 1 126 ? -20.128 -42.857 50.589 1.00 48.97 126 ALA A CA 1
ATOM 1013 C C . ALA A 1 126 ? -18.919 -42.354 49.774 1.00 48.97 126 ALA A C 1
ATOM 1015 O O . ALA A 1 126 ? -19.041 -41.443 48.958 1.00 48.97 126 ALA A O 1
ATOM 1016 N N . SER A 1 127 ? -17.751 -42.966 49.982 1.00 52.25 127 SER A N 1
ATOM 1017 C CA . SER A 1 127 ? -16.678 -42.959 48.981 1.00 52.25 127 SER A CA 1
ATOM 1018 C C . SER A 1 127 ? -17.049 -43.898 47.839 1.00 52.25 127 SER A C 1
ATOM 1020 O O . SER A 1 127 ? -17.473 -45.014 48.122 1.00 52.25 127 SER A O 1
ATOM 1022 N N . GLU A 1 128 ? -16.749 -43.529 46.593 1.00 48.50 128 GLU A N 1
ATOM 1023 C CA . GLU A 1 128 ? -16.255 -44.522 45.635 1.00 48.50 128 GLU A CA 1
ATOM 1024 C C . GLU A 1 128 ? -15.286 -43.887 44.624 1.00 48.50 128 GLU A C 1
ATOM 1026 O O . GLU A 1 128 ? -15.552 -42.826 44.058 1.00 48.50 128 GLU A O 1
ATOM 1031 N N . ASP A 1 129 ? -14.131 -44.533 44.454 1.00 46.03 129 ASP A N 1
ATOM 1032 C CA . ASP A 1 129 ? -13.101 -44.207 43.467 1.00 46.03 129 ASP A CA 1
ATOM 1033 C C . ASP A 1 129 ? -13.557 -44.556 42.042 1.00 46.03 129 ASP A C 1
ATOM 1035 O O . ASP A 1 129 ? -14.111 -45.630 41.812 1.00 46.03 129 ASP A O 1
ATOM 1039 N N . ALA A 1 130 ? -13.187 -43.735 41.054 1.00 52.16 130 ALA A N 1
ATOM 1040 C CA . ALA A 1 130 ? -13.022 -44.190 39.670 1.00 52.16 130 ALA A CA 1
ATOM 1041 C C . ALA A 1 130 ? -12.041 -43.281 38.896 1.00 52.16 130 ALA A C 1
ATOM 1043 O O . ALA A 1 130 ? -11.912 -42.101 39.233 1.00 52.16 130 ALA A O 1
ATOM 1044 N N . PRO A 1 131 ? -11.297 -43.800 37.896 1.00 53.81 131 PRO A N 1
ATOM 1045 C CA . PRO A 1 131 ? -9.932 -43.330 37.687 1.00 53.81 131 PRO A CA 1
ATOM 1046 C C . PRO A 1 131 ? -9.680 -42.503 36.417 1.00 53.81 131 PRO A C 1
ATOM 1048 O O . PRO A 1 131 ? -10.490 -42.391 35.499 1.00 53.81 131 PRO A O 1
ATOM 1051 N N . ILE A 1 132 ? -8.462 -41.963 36.396 1.00 51.22 132 ILE A N 1
ATOM 1052 C CA . ILE A 1 132 ? -7.804 -41.225 35.317 1.00 51.22 132 ILE A CA 1
ATOM 1053 C C . ILE A 1 132 ? -7.861 -41.999 33.988 1.00 51.22 132 ILE A C 1
ATOM 1055 O O . ILE A 1 132 ? -7.415 -43.143 33.916 1.0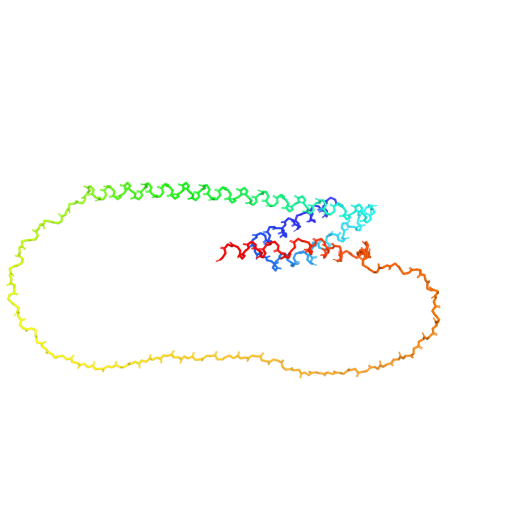0 51.22 132 ILE A O 1
ATOM 1059 N N . ALA A 1 133 ? -8.274 -41.326 32.912 1.00 46.75 133 ALA A N 1
ATOM 1060 C CA . ALA A 1 133 ? -8.055 -41.774 31.537 1.00 46.75 133 ALA A CA 1
ATOM 1061 C C . ALA A 1 133 ? -7.427 -40.638 30.714 1.00 46.75 133 ALA A C 1
ATOM 1063 O O . ALA A 1 133 ? -8.118 -39.784 30.161 1.00 46.75 133 ALA A O 1
ATOM 1064 N N . ALA A 1 134 ? -6.094 -40.620 30.649 1.00 48.44 134 ALA A N 1
ATOM 1065 C CA . ALA A 1 134 ? -5.377 -39.791 29.689 1.00 48.44 134 ALA A CA 1
ATOM 1066 C C . ALA A 1 134 ? -5.509 -40.409 28.288 1.00 48.44 134 ALA A C 1
ATOM 1068 O O . ALA A 1 134 ? -5.251 -41.597 28.110 1.00 48.44 134 ALA A O 1
ATOM 1069 N N . SER A 1 135 ? -5.880 -39.598 27.297 1.00 46.94 135 SER A N 1
ATOM 1070 C CA . SER A 1 135 ? -5.968 -40.003 25.891 1.00 46.94 135 SER A CA 1
ATOM 1071 C C . SER A 1 135 ? -4.916 -39.264 25.067 1.00 46.94 135 SER A C 1
ATOM 1073 O O . SER A 1 135 ? -5.229 -38.324 24.336 1.00 46.94 135 SER A O 1
ATOM 1075 N N . SER A 1 136 ? -3.664 -39.708 25.168 1.00 48.44 136 SER A N 1
ATOM 1076 C CA . SER A 1 136 ? -2.684 -39.451 24.111 1.00 48.44 136 SER A CA 1
ATOM 1077 C C . SER A 1 136 ? -3.049 -40.314 22.907 1.00 48.44 136 SER A C 1
ATOM 1079 O O . SER A 1 136 ? -3.100 -41.535 23.033 1.00 48.44 136 SER A O 1
ATOM 1081 N N . ILE A 1 137 ? -3.276 -39.699 21.747 1.00 55.59 137 ILE A N 1
ATOM 1082 C CA . ILE A 1 137 ? -3.286 -40.411 20.467 1.00 55.59 137 ILE A CA 1
ATOM 1083 C C . ILE A 1 137 ? -2.324 -39.680 19.539 1.00 55.59 137 ILE A C 1
ATOM 1085 O O . ILE A 1 137 ? -2.558 -38.542 19.133 1.00 55.59 137 ILE A O 1
ATOM 1089 N N . GLU A 1 138 ? -1.215 -40.348 19.255 1.00 46.44 138 GLU A N 1
ATOM 1090 C CA . GLU A 1 138 ? -0.259 -39.965 18.227 1.00 46.44 138 GLU A CA 1
ATOM 1091 C C . GLU A 1 138 ? -0.902 -40.109 16.841 1.00 46.44 138 GLU A C 1
ATOM 1093 O O . GLU A 1 138 ? -1.647 -41.057 16.591 1.00 46.44 138 GLU A O 1
ATOM 1098 N N . SER A 1 139 ? -0.553 -39.230 15.903 1.00 51.19 139 SER A N 1
ATOM 1099 C CA . SER A 1 139 ? -0.677 -39.552 14.481 1.00 51.19 139 SER A CA 1
ATOM 1100 C C . SER A 1 139 ? 0.535 -39.023 13.733 1.00 51.19 139 SER A C 1
ATOM 1102 O O . SER A 1 139 ? 0.619 -37.844 13.394 1.00 51.19 139 SER A O 1
ATOM 1104 N N . SER A 1 140 ? 1.476 -39.924 13.463 1.00 43.84 140 SER A N 1
ATOM 1105 C CA . SER A 1 140 ? 2.501 -39.728 12.441 1.00 43.84 140 SER A CA 1
ATOM 1106 C C . SER A 1 140 ? 1.862 -39.485 11.070 1.00 43.84 140 SER A C 1
ATOM 1108 O O . SER A 1 140 ? 0.768 -39.974 10.793 1.00 43.84 140 SER A O 1
ATOM 1110 N N . SER A 1 141 ? 2.590 -38.805 10.185 1.00 52.09 141 SER A N 1
ATOM 1111 C CA . SER A 1 141 ? 3.170 -39.491 9.022 1.00 52.09 141 SER A CA 1
ATOM 1112 C C . SER A 1 141 ? 4.105 -38.567 8.248 1.00 52.09 141 SER A C 1
ATOM 1114 O O . SER A 1 141 ? 3.691 -37.565 7.671 1.00 52.09 141 SER A O 1
ATOM 1116 N N . GLU A 1 142 ? 5.377 -38.950 8.208 1.00 45.03 142 GLU A N 1
ATOM 1117 C CA . GLU A 1 142 ? 6.349 -38.437 7.247 1.00 45.03 142 GLU A CA 1
ATOM 1118 C C . GLU A 1 142 ? 6.015 -38.946 5.836 1.00 45.03 142 GLU A C 1
ATOM 1120 O O . GLU A 1 142 ? 5.532 -40.067 5.665 1.00 45.03 142 GLU A O 1
ATOM 1125 N N . ALA A 1 143 ? 6.332 -38.146 4.817 1.00 45.28 143 ALA A N 1
ATOM 1126 C CA . ALA A 1 143 ? 6.306 -38.564 3.419 1.00 45.28 143 ALA A CA 1
ATOM 1127 C C . ALA A 1 143 ? 7.632 -38.189 2.743 1.00 45.28 143 ALA A C 1
ATOM 1129 O O . ALA A 1 143 ? 7.727 -37.211 2.003 1.00 45.28 143 ALA A O 1
ATOM 1130 N N . SER A 1 144 ? 8.669 -38.982 3.017 1.00 43.19 144 SER A N 1
ATOM 1131 C CA . SER A 1 144 ? 9.909 -38.965 2.239 1.00 43.19 144 SER A CA 1
ATOM 1132 C C . SER A 1 144 ? 9.631 -39.427 0.809 1.00 43.19 144 SER A C 1
ATOM 1134 O O . SER A 1 144 ? 9.032 -40.483 0.604 1.00 43.19 144 SER A O 1
ATOM 1136 N N . ILE A 1 145 ? 10.107 -38.670 -0.181 1.00 51.56 145 ILE A N 1
ATOM 1137 C CA . ILE A 1 145 ? 10.140 -39.095 -1.585 1.00 51.56 145 ILE A CA 1
ATOM 1138 C C . ILE A 1 145 ? 11.611 -39.254 -1.966 1.00 51.56 145 ILE A C 1
ATOM 1140 O O . ILE A 1 145 ? 12.370 -38.287 -1.942 1.00 51.56 145 ILE A O 1
ATOM 1144 N N . ASP A 1 146 ? 12.015 -40.493 -2.242 1.00 42.28 146 ASP A N 1
ATOM 1145 C CA . ASP A 1 146 ? 13.420 -40.880 -2.397 1.00 42.28 146 ASP A CA 1
ATOM 1146 C C . ASP A 1 146 ? 13.943 -40.693 -3.837 1.00 42.28 146 ASP A C 1
ATOM 1148 O O . ASP A 1 146 ? 13.189 -40.627 -4.812 1.00 42.28 146 ASP A O 1
ATOM 1152 N N . LEU A 1 147 ? 15.266 -40.610 -3.964 1.00 50.06 147 LEU A N 1
ATOM 1153 C CA . LEU A 1 147 ? 16.007 -40.379 -5.199 1.00 50.06 147 LEU A CA 1
ATOM 1154 C C . LEU A 1 147 ? 16.131 -41.639 -6.069 1.00 50.06 147 LEU A C 1
ATOM 1156 O O . LEU A 1 147 ? 16.507 -42.699 -5.571 1.00 50.06 147 LEU A O 1
ATOM 1160 N N . ARG A 1 148 ? 15.981 -41.477 -7.397 1.00 39.97 148 ARG A N 1
ATOM 1161 C CA . ARG A 1 148 ? 16.743 -42.140 -8.496 1.00 39.97 148 ARG A CA 1
ATOM 1162 C C . ARG A 1 148 ? 16.083 -41.839 -9.857 1.00 39.97 148 ARG A C 1
ATOM 1164 O O . ARG A 1 148 ? 14.867 -41.884 -9.956 1.00 39.97 148 ARG A O 1
ATOM 1171 N N . GLY A 1 149 ? 16.805 -41.594 -10.953 1.00 36.12 149 GLY A N 1
ATOM 1172 C CA . GLY A 1 149 ? 18.246 -41.359 -11.095 1.00 36.12 149 GLY A CA 1
ATOM 1173 C C . GLY A 1 149 ? 18.760 -41.553 -12.535 1.00 36.12 149 GLY A C 1
ATOM 1174 O O . GLY A 1 149 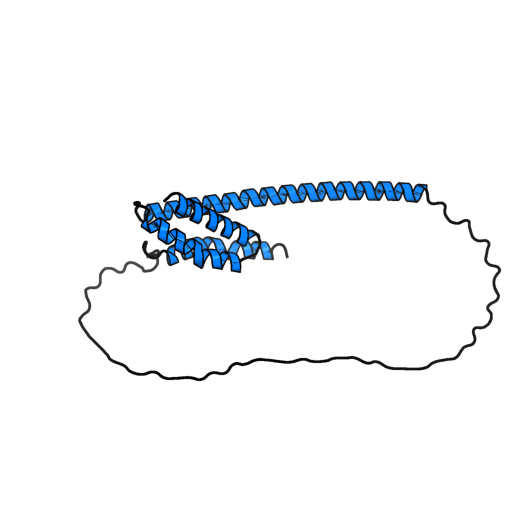? 18.267 -42.428 -13.237 1.00 36.12 149 GLY A O 1
ATOM 1175 N N . ALA A 1 150 ? 19.829 -40.814 -12.877 1.00 45.78 150 ALA A N 1
ATOM 1176 C CA . ALA A 1 150 ? 20.803 -41.070 -13.961 1.00 45.78 150 ALA A CA 1
ATOM 1177 C C . ALA A 1 150 ? 20.318 -40.976 -15.441 1.00 45.78 150 ALA A C 1
ATOM 1179 O O . ALA A 1 150 ? 19.114 -40.999 -15.685 1.00 45.78 150 ALA A O 1
ATOM 1180 N N . PRO A 1 151 ? 21.224 -40.935 -16.455 1.00 52.09 151 PRO A N 1
ATOM 1181 C CA . PRO A 1 151 ? 22.678 -40.669 -16.428 1.00 52.09 151 PRO A CA 1
ATOM 1182 C C . PRO A 1 151 ? 23.175 -39.567 -17.418 1.00 52.09 151 PRO A C 1
ATOM 1184 O O . PRO A 1 151 ? 22.532 -39.266 -18.420 1.00 52.09 151 PRO A O 1
ATOM 1187 N N . HIS A 1 152 ? 24.391 -39.046 -17.191 1.00 50.47 152 HIS A N 1
ATOM 1188 C CA . HIS A 1 152 ? 25.264 -38.452 -18.234 1.00 50.47 152 HIS A CA 1
ATOM 1189 C C . HIS A 1 152 ? 25.829 -39.568 -19.148 1.00 50.47 152 HIS A C 1
ATOM 1191 O O . HIS A 1 152 ? 25.992 -40.687 -18.650 1.00 50.47 152 HIS A O 1
ATOM 1197 N N . PRO A 1 153 ? 26.128 -39.334 -20.449 1.00 52.34 153 PRO A N 1
ATOM 1198 C CA . PRO A 1 153 ? 27.411 -38.726 -20.884 1.00 52.34 153 PRO A CA 1
ATOM 1199 C C . PRO A 1 153 ? 27.271 -37.879 -22.192 1.00 52.34 153 PRO A C 1
ATOM 1201 O O . PRO A 1 153 ? 26.144 -37.575 -22.568 1.00 52.34 153 PRO A O 1
ATOM 1204 N N . MET A 1 154 ? 28.287 -37.402 -22.939 1.00 46.84 154 MET A N 1
ATOM 1205 C CA . MET A 1 154 ? 29.767 -37.517 -22.933 1.00 46.84 154 MET A CA 1
ATOM 1206 C C . MET A 1 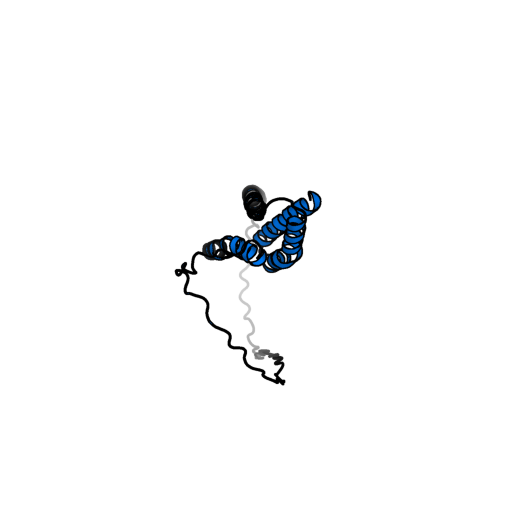154 ? 30.454 -36.130 -23.027 1.00 46.84 154 MET A C 1
ATOM 1208 O O . MET A 1 154 ? 29.818 -35.101 -23.232 1.00 46.84 154 MET A O 1
ATOM 1212 N N . GLU A 1 155 ? 31.778 -36.157 -22.890 1.00 42.75 155 GLU A N 1
ATOM 1213 C CA . GLU A 1 155 ? 32.800 -35.133 -23.133 1.00 42.75 155 GLU A CA 1
ATOM 1214 C C . GLU A 1 155 ? 33.069 -34.806 -24.622 1.00 42.75 155 GLU A C 1
ATOM 1216 O O . GLU A 1 155 ? 33.005 -35.695 -25.470 1.00 42.75 155 GLU A O 1
ATOM 1221 N N . GLU A 1 156 ? 33.545 -33.583 -24.907 1.00 44.47 156 GLU A N 1
ATOM 1222 C CA . GLU A 1 156 ? 34.531 -33.316 -25.976 1.00 44.47 156 GLU A CA 1
ATOM 1223 C C . GLU A 1 156 ? 35.400 -32.074 -25.622 1.00 44.47 156 GLU A C 1
ATOM 1225 O O . GLU A 1 156 ? 34.854 -30.983 -25.435 1.00 44.47 156 GLU A O 1
ATOM 1230 N N . PRO A 1 157 ? 36.738 -32.198 -25.491 1.00 58.03 157 PRO A N 1
ATOM 1231 C CA . PRO A 1 157 ? 37.674 -31.077 -25.310 1.00 58.03 157 PRO A CA 1
ATOM 1232 C C . PRO A 1 157 ? 38.575 -30.871 -26.557 1.00 58.03 157 PRO A C 1
ATOM 1234 O O . PRO A 1 157 ? 38.523 -31.656 -27.499 1.00 58.03 157 PRO A O 1
ATOM 1237 N N . PRO A 1 158 ? 39.536 -29.930 -26.540 1.00 52.38 158 PRO A N 1
ATOM 1238 C CA . PRO A 1 158 ? 39.393 -28.484 -26.398 1.00 52.38 158 PRO A CA 1
ATOM 1239 C C . PRO A 1 158 ? 39.840 -27.754 -27.692 1.00 52.38 158 PRO A C 1
ATOM 1241 O O . PRO A 1 158 ? 40.421 -28.351 -28.598 1.00 52.38 158 PRO A O 1
ATOM 1244 N N . ARG A 1 159 ? 39.659 -26.427 -27.776 1.00 56.09 159 ARG A N 1
ATOM 1245 C CA . ARG A 1 159 ? 40.344 -25.590 -28.785 1.00 56.09 159 ARG A CA 1
ATOM 1246 C C . ARG A 1 159 ? 41.199 -24.518 -28.118 1.00 56.09 159 ARG A C 1
ATOM 1248 O O . ARG A 1 159 ? 40.688 -23.484 -27.702 1.00 56.09 159 ARG A O 1
ATOM 1255 N N . GLU A 1 160 ? 42.506 -24.760 -28.054 1.00 50.69 160 GLU A N 1
ATOM 1256 C CA . GLU A 1 160 ? 43.500 -23.727 -27.756 1.00 50.69 160 GLU A CA 1
ATOM 1257 C C . GLU A 1 160 ? 43.647 -22.764 -28.941 1.00 50.69 160 GLU A C 1
ATOM 1259 O O . GLU A 1 160 ? 44.078 -23.183 -30.013 1.00 50.69 160 GLU A O 1
ATOM 1264 N N . LEU A 1 161 ? 43.383 -21.470 -28.736 1.00 49.34 161 LEU A N 1
ATOM 1265 C CA . LEU A 1 161 ? 43.976 -20.390 -29.533 1.00 49.34 161 LEU A CA 1
ATOM 1266 C C . LEU A 1 161 ? 44.200 -19.137 -28.665 1.00 49.34 161 LEU A C 1
ATOM 1268 O O . LEU A 1 161 ? 43.293 -18.338 -28.482 1.00 49.34 161 LEU A O 1
ATOM 1272 N N . GLN A 1 162 ? 45.441 -19.025 -28.178 1.00 54.84 162 GLN A N 1
ATOM 1273 C CA . GLN A 1 162 ? 46.230 -17.841 -27.779 1.00 54.84 162 GLN A CA 1
ATOM 1274 C C . GLN A 1 162 ? 45.614 -16.711 -26.904 1.00 54.84 162 GLN A C 1
ATOM 1276 O O . GLN A 1 162 ? 44.557 -16.166 -27.213 1.00 54.84 162 GLN A O 1
ATOM 1281 N N . PRO A 1 163 ? 46.337 -16.250 -25.858 1.00 55.94 163 PRO A N 1
ATOM 1282 C CA . PRO A 1 163 ? 45.925 -15.104 -25.048 1.00 55.94 163 PRO A CA 1
ATOM 1283 C C . PRO A 1 163 ? 46.226 -13.754 -25.740 1.00 55.94 163 PRO A C 1
ATOM 1285 O O . PRO A 1 163 ? 47.349 -13.557 -26.210 1.00 55.94 163 PRO A O 1
ATOM 1288 N N . PRO A 1 164 ? 45.284 -12.791 -25.754 1.00 60.03 164 PRO A N 1
ATOM 1289 C CA . PRO A 1 164 ? 45.583 -11.389 -26.045 1.00 60.03 164 PRO A CA 1
ATOM 1290 C C . PRO A 1 164 ? 46.268 -10.691 -24.852 1.00 60.03 164 PRO A C 1
ATOM 1292 O O . PRO A 1 164 ? 46.220 -11.169 -23.718 1.00 60.03 164 PRO A O 1
ATOM 1295 N N . GLU A 1 165 ? 46.916 -9.554 -25.120 1.00 64.50 165 GLU A N 1
ATOM 1296 C CA . GLU A 1 165 ? 47.769 -8.816 -24.174 1.00 64.50 165 GLU A CA 1
ATOM 1297 C C . GLU A 1 165 ? 47.082 -8.406 -22.852 1.00 64.50 165 GLU A C 1
ATOM 1299 O O . GLU A 1 165 ? 45.891 -8.073 -22.838 1.00 64.50 165 GLU A O 1
ATOM 1304 N N . PRO A 1 166 ? 47.836 -8.336 -21.733 1.00 55.25 166 PRO A N 1
ATOM 1305 C CA . PRO A 1 166 ? 47.325 -7.827 -20.466 1.00 55.25 166 PRO A CA 1
ATOM 1306 C C . PRO A 1 166 ? 47.120 -6.305 -20.521 1.00 55.25 166 PRO A C 1
ATOM 1308 O O . PRO A 1 166 ? 48.029 -5.517 -20.256 1.00 55.25 166 PRO A O 1
ATOM 1311 N N . LEU A 1 167 ? 45.887 -5.890 -20.812 1.00 67.25 167 LEU A N 1
ATOM 1312 C CA . LEU A 1 167 ? 45.416 -4.532 -20.537 1.00 67.25 167 LEU A CA 1
ATOM 1313 C C . LEU A 1 167 ? 45.468 -4.239 -19.021 1.00 67.25 167 LEU A C 1
ATOM 1315 O O . LEU A 1 167 ? 45.313 -5.160 -18.213 1.00 67.25 167 LEU A O 1
ATOM 1319 N N . PRO A 1 168 ? 45.678 -2.972 -18.606 1.00 61.41 168 PRO A N 1
ATOM 1320 C CA . PRO A 1 168 ? 45.809 -2.617 -17.195 1.00 61.41 168 PRO A CA 1
ATOM 1321 C C . PRO A 1 168 ? 44.575 -3.036 -16.389 1.00 61.41 168 PRO A C 1
ATOM 1323 O O . PRO A 1 168 ? 43.436 -2.778 -16.781 1.00 61.41 168 PRO A O 1
ATOM 1326 N N . ALA A 1 169 ? 44.817 -3.674 -15.243 1.00 44.91 169 ALA A N 1
ATOM 1327 C CA . ALA A 1 169 ? 43.775 -4.224 -14.388 1.00 44.91 169 ALA A CA 1
ATOM 1328 C C . ALA A 1 169 ? 42.885 -3.118 -13.794 1.00 44.91 169 ALA A C 1
ATOM 1330 O O . ALA A 1 169 ? 43.232 -2.480 -12.801 1.00 44.91 169 ALA A O 1
ATOM 1331 N N . ILE A 1 170 ? 41.705 -2.927 -14.385 1.00 50.84 170 ILE A N 1
ATOM 1332 C CA . ILE A 1 170 ? 40.612 -2.177 -13.763 1.00 50.84 170 ILE A CA 1
ATOM 1333 C C . ILE A 1 170 ? 39.983 -3.091 -12.707 1.00 50.84 170 ILE A C 1
ATOM 1335 O O . ILE A 1 170 ? 39.463 -4.158 -13.038 1.00 50.84 170 ILE A O 1
ATOM 1339 N N . SER A 1 171 ? 40.044 -2.681 -11.438 1.00 49.91 171 SER A N 1
ATOM 1340 C CA . SER A 1 171 ? 39.527 -3.453 -10.303 1.00 49.91 171 SER A CA 1
ATOM 1341 C C . SER A 1 171 ? 38.059 -3.871 -10.508 1.00 49.91 171 SER A C 1
ATOM 1343 O O . SER A 1 171 ? 37.224 -3.014 -10.809 1.00 49.91 171 SER A O 1
ATOM 1345 N N . PRO A 1 172 ? 37.693 -5.150 -10.290 1.00 44.88 172 PRO A N 1
ATOM 1346 C CA . PRO A 1 172 ? 36.342 -5.642 -10.577 1.00 44.88 172 PRO A CA 1
ATOM 1347 C C . PRO A 1 172 ? 35.239 -5.058 -9.672 1.00 44.88 172 PRO A C 1
ATOM 1349 O O . PRO A 1 172 ? 34.065 -5.167 -10.011 1.00 44.88 172 PRO A O 1
ATOM 1352 N N . SER A 1 173 ? 35.580 -4.383 -8.568 1.00 49.38 173 SER A N 1
ATOM 1353 C CA . SER A 1 173 ? 34.622 -3.813 -7.601 1.00 49.38 173 SER A CA 1
ATOM 1354 C C . SER A 1 173 ? 33.858 -2.557 -8.056 1.00 49.38 173 SER A C 1
ATOM 1356 O O . SER A 1 173 ? 33.129 -1.992 -7.248 1.00 49.38 173 SER A O 1
ATOM 1358 N N . GLN A 1 174 ? 34.010 -2.087 -9.301 1.00 49.12 174 GLN A N 1
ATOM 1359 C CA . GLN A 1 174 ? 33.242 -0.941 -9.832 1.00 49.12 174 GLN A CA 1
ATOM 1360 C C . GLN A 1 174 ? 32.504 -1.218 -11.150 1.00 49.12 174 GLN A C 1
ATOM 1362 O O . GLN A 1 174 ? 31.981 -0.295 -11.775 1.00 49.12 174 GLN A O 1
ATOM 1367 N N . ARG A 1 175 ? 32.395 -2.482 -11.579 1.00 44.69 175 ARG A N 1
ATOM 1368 C CA . ARG A 1 175 ? 31.507 -2.830 -12.696 1.00 44.69 175 ARG A CA 1
ATOM 1369 C C . ARG A 1 175 ? 30.070 -2.967 -12.184 1.00 44.69 175 ARG A C 1
ATOM 1371 O O . ARG A 1 175 ? 29.621 -4.068 -11.888 1.00 44.69 175 ARG A O 1
ATOM 1378 N N . GLY A 1 176 ? 29.370 -1.836 -12.073 1.00 50.06 176 GLY A N 1
ATOM 1379 C CA . GLY A 1 176 ? 27.917 -1.831 -11.881 1.00 50.06 176 GLY A CA 1
ATOM 1380 C C . GLY A 1 176 ? 27.203 -2.618 -12.991 1.00 50.06 176 GLY A C 1
ATOM 1381 O O . GLY A 1 176 ? 27.785 -2.810 -14.066 1.00 50.06 176 GLY A O 1
ATOM 1382 N N . PRO A 1 177 ? 25.968 -3.092 -12.746 1.00 46.41 177 PRO A N 1
ATOM 1383 C CA . PRO A 1 177 ? 25.273 -3.973 -13.673 1.00 46.41 177 PRO A CA 1
ATOM 1384 C C . PRO A 1 177 ? 25.119 -3.331 -15.055 1.00 46.41 177 PRO A C 1
ATOM 1386 O O . PRO A 1 177 ? 24.838 -2.128 -15.175 1.00 46.41 177 PRO A O 1
ATOM 1389 N N . SER A 1 178 ? 25.317 -4.154 -16.093 1.00 41.69 178 SER A N 1
ATOM 1390 C CA . SER A 1 178 ? 25.170 -3.731 -17.488 1.00 41.69 178 SER A CA 1
ATOM 1391 C C . SER A 1 178 ? 23.792 -3.106 -17.694 1.00 41.69 178 SER A C 1
ATOM 1393 O O . SER A 1 178 ? 22.810 -3.541 -17.097 1.00 41.69 178 SER A O 1
ATOM 1395 N N . ALA A 1 179 ? 23.695 -2.078 -18.535 1.00 49.72 179 ALA A N 1
ATOM 1396 C CA . ALA A 1 179 ? 22.426 -1.385 -18.752 1.00 49.72 179 ALA A CA 1
ATOM 1397 C C . ALA A 1 179 ? 21.358 -2.254 -19.443 1.00 49.72 179 ALA A C 1
ATOM 1399 O O . ALA A 1 179 ? 20.171 -1.964 -19.309 1.00 49.72 179 ALA A O 1
ATOM 1400 N N . ASP A 1 180 ? 21.784 -3.333 -20.102 1.00 46.25 180 ASP A N 1
ATOM 1401 C CA . ASP A 1 180 ? 20.922 -4.352 -20.710 1.00 46.25 180 ASP A CA 1
ATOM 1402 C C . ASP A 1 180 ? 20.438 -5.422 -19.710 1.00 46.25 180 ASP A C 1
ATOM 1404 O O . ASP A 1 180 ? 19.513 -6.176 -20.007 1.00 46.25 180 ASP A O 1
ATOM 1408 N N . ASP A 1 181 ? 21.034 -5.488 -18.514 1.00 57.06 181 ASP A N 1
ATOM 1409 C CA . ASP A 1 181 ? 20.709 -6.470 -17.476 1.00 57.06 181 ASP A CA 1
ATOM 1410 C C . ASP A 1 181 ? 19.639 -5.908 -16.523 1.00 57.06 181 ASP A C 1
ATOM 1412 O O . ASP A 1 181 ? 19.893 -5.539 -15.373 1.00 57.06 181 ASP A O 1
ATOM 1416 N N . LEU A 1 182 ? 18.416 -5.775 -17.053 1.00 55.41 182 LEU A N 1
ATOM 1417 C CA . LEU A 1 182 ? 17.245 -5.305 -16.303 1.00 55.41 182 LEU A CA 1
ATOM 1418 C C . LEU A 1 182 ? 17.011 -6.071 -14.980 1.00 55.41 182 LEU A C 1
ATOM 1420 O O . LEU A 1 182 ? 16.722 -5.390 -13.995 1.00 55.41 182 LEU A O 1
ATOM 1424 N N . PRO A 1 183 ? 17.172 -7.413 -14.899 1.00 53.31 183 PRO A N 1
ATOM 1425 C CA . PRO A 1 183 ? 17.137 -8.142 -13.629 1.00 53.31 183 PRO A CA 1
ATOM 1426 C C . PRO A 1 183 ? 18.129 -7.599 -12.596 1.00 53.31 183 PRO A C 1
ATOM 1428 O O . PRO A 1 183 ? 17.732 -7.300 -11.478 1.00 53.31 183 PRO A O 1
ATOM 1431 N N . ALA A 1 184 ? 19.386 -7.358 -12.976 1.00 51.22 184 ALA A N 1
ATOM 1432 C CA . ALA A 1 184 ? 20.391 -6.851 -12.043 1.00 51.22 184 ALA A CA 1
ATOM 1433 C C . ALA A 1 184 ? 20.171 -5.377 -11.635 1.00 51.22 184 ALA A C 1
ATOM 1435 O O . ALA A 1 184 ? 20.601 -4.961 -10.559 1.00 51.22 184 ALA A O 1
ATOM 1436 N N . VAL A 1 185 ? 19.489 -4.571 -12.460 1.00 53.47 185 VAL A N 1
ATOM 1437 C CA . VAL A 1 185 ? 19.044 -3.211 -12.085 1.00 53.47 185 VAL A CA 1
ATOM 1438 C C . VAL A 1 185 ? 17.871 -3.263 -11.101 1.00 53.47 185 VAL A C 1
ATOM 1440 O O . VAL A 1 185 ? 17.837 -2.478 -10.155 1.00 53.47 185 VAL A O 1
ATOM 1443 N N . ILE A 1 186 ? 16.939 -4.195 -11.310 1.00 54.81 186 ILE A N 1
ATOM 1444 C CA . ILE A 1 186 ? 15.839 -4.509 -10.393 1.00 54.81 186 ILE A CA 1
ATOM 1445 C C . ILE A 1 186 ? 16.423 -4.955 -9.045 1.00 54.81 186 ILE A C 1
ATOM 1447 O O . ILE A 1 186 ? 16.190 -4.284 -8.042 1.00 54.81 186 ILE A O 1
ATOM 1451 N N . ASP A 1 187 ? 17.278 -5.978 -9.026 1.00 54.91 187 ASP A N 1
ATOM 1452 C CA . ASP A 1 187 ? 17.921 -6.481 -7.808 1.00 54.91 187 ASP A CA 1
ATOM 1453 C C . ASP A 1 187 ? 18.735 -5.401 -7.081 1.00 54.91 187 ASP A C 1
ATOM 1455 O O . ASP A 1 187 ? 18.675 -5.320 -5.858 1.00 54.91 187 ASP A O 1
ATOM 1459 N N . PHE A 1 188 ? 19.450 -4.524 -7.798 1.00 52.25 188 PHE A N 1
ATOM 1460 C CA . PHE A 1 188 ? 20.194 -3.420 -7.179 1.00 52.25 188 PHE A CA 1
ATOM 1461 C C . PHE A 1 188 ? 19.272 -2.414 -6.468 1.00 52.25 188 PHE A C 1
ATOM 1463 O O . PHE A 1 188 ? 19.523 -2.064 -5.316 1.00 52.25 188 PHE A O 1
ATOM 1470 N N . ILE A 1 189 ? 18.184 -1.986 -7.120 1.00 53.69 189 ILE A N 1
ATOM 1471 C CA . ILE A 1 189 ? 17.200 -1.068 -6.523 1.00 53.69 189 ILE A CA 1
ATOM 1472 C C . ILE A 1 189 ? 16.510 -1.731 -5.319 1.00 53.69 189 ILE A C 1
ATOM 1474 O O . ILE A 1 189 ? 16.358 -1.109 -4.265 1.00 53.69 189 ILE A O 1
ATOM 1478 N N . PHE A 1 190 ? 16.128 -3.005 -5.438 1.00 55.09 190 PHE A N 1
ATOM 1479 C CA . PHE A 1 190 ? 15.386 -3.707 -4.392 1.00 55.09 190 PHE A CA 1
ATOM 1480 C C . PHE A 1 190 ? 16.250 -4.219 -3.233 1.00 55.09 190 PHE A C 1
ATOM 1482 O O . PHE A 1 190 ? 15.721 -4.345 -2.124 1.00 55.09 190 PHE A O 1
ATOM 1489 N N . ALA A 1 191 ? 17.554 -4.444 -3.425 1.00 53.03 191 ALA A N 1
ATOM 1490 C CA . ALA A 1 191 ? 18.477 -4.843 -2.362 1.00 53.03 191 ALA A CA 1
ATOM 1491 C C . ALA A 1 191 ? 18.686 -3.741 -1.310 1.00 53.03 191 ALA A C 1
ATOM 1493 O O . ALA A 1 191 ? 18.715 -4.049 -0.118 1.00 53.03 191 ALA A O 1
ATOM 1494 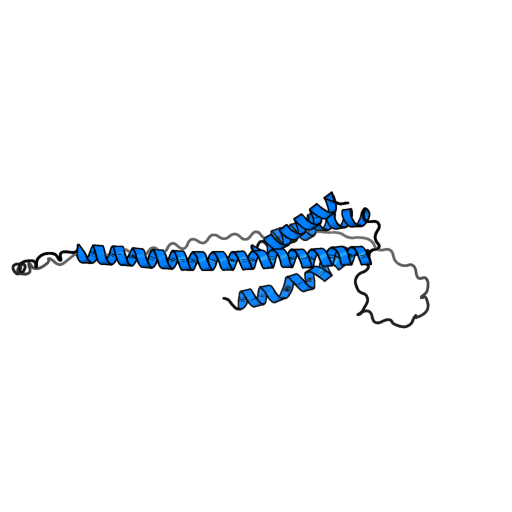N N . GLU A 1 192 ? 18.761 -2.465 -1.715 1.00 49.34 192 GLU A N 1
ATOM 1495 C CA . GLU A 1 192 ? 18.832 -1.341 -0.763 1.00 49.34 192 GLU A CA 1
ATOM 1496 C C . GLU A 1 192 ? 17.537 -1.178 0.058 1.00 49.34 192 GLU A C 1
ATOM 1498 O O . GLU A 1 192 ? 17.588 -0.747 1.210 1.00 49.34 192 GLU A O 1
ATOM 1503 N N . HIS A 1 193 ? 16.381 -1.564 -0.498 1.00 49.97 193 HIS A N 1
ATOM 1504 C CA . HIS A 1 193 ? 15.063 -1.222 0.056 1.00 49.97 193 HIS A CA 1
ATOM 1505 C C . HIS A 1 193 ? 14.341 -2.388 0.766 1.00 49.97 193 HIS A C 1
ATOM 1507 O O . HIS A 1 193 ? 13.449 -2.147 1.579 1.00 49.97 193 HIS A O 1
ATOM 1513 N N . SER A 1 194 ? 14.715 -3.654 0.523 1.00 49.72 194 SER A N 1
ATOM 1514 C CA . SER A 1 194 ? 13.930 -4.826 0.980 1.00 49.72 194 SER A CA 1
ATOM 1515 C C . SER A 1 194 ? 14.482 -5.572 2.209 1.00 49.72 194 SER A C 1
ATOM 1517 O O . SER A 1 194 ? 13.846 -6.516 2.675 1.00 49.72 194 SER A O 1
ATOM 1519 N N . GLY A 1 195 ? 15.661 -5.204 2.729 1.00 45.31 195 GLY A N 1
ATOM 1520 C CA . GLY A 1 195 ? 16.412 -6.039 3.683 1.00 45.31 195 GLY A CA 1
ATOM 1521 C C . GLY A 1 195 ? 16.270 -5.696 5.173 1.00 45.31 195 GLY A C 1
ATOM 1522 O O . GLY A 1 195 ? 15.723 -6.474 5.957 1.00 45.31 195 GLY A O 1
ATOM 1523 N N . GLU A 1 196 ? 16.869 -4.579 5.599 1.00 42.84 196 GLU A N 1
ATOM 1524 C CA . GLU A 1 196 ? 17.297 -4.430 7.001 1.00 42.84 196 GLU A CA 1
ATOM 1525 C C . GLU A 1 196 ? 16.404 -3.557 7.891 1.00 42.84 196 GLU A C 1
ATOM 1527 O O . GLU A 1 196 ? 16.217 -3.891 9.062 1.00 42.84 196 GLU A O 1
ATOM 1532 N N . ASN A 1 197 ? 15.834 -2.461 7.378 1.00 43.84 197 ASN A N 1
ATOM 1533 C CA . ASN A 1 197 ? 15.109 -1.507 8.230 1.00 43.84 197 ASN A CA 1
ATOM 1534 C C . ASN A 1 197 ? 13.811 -2.107 8.798 1.00 43.84 197 ASN A C 1
ATOM 1536 O O . ASN A 1 197 ? 13.584 -2.051 10.005 1.00 43.84 197 ASN A O 1
ATOM 1540 N N . PHE A 1 198 ? 13.016 -2.787 7.964 1.00 39.41 198 PHE A N 1
ATOM 1541 C CA . PHE A 1 198 ? 11.728 -3.357 8.384 1.00 39.41 198 PHE A CA 1
ATOM 1542 C C . PHE A 1 198 ? 11.871 -4.491 9.414 1.00 39.41 198 PHE A C 1
ATOM 1544 O O . PHE A 1 198 ? 11.062 -4.607 10.333 1.00 39.41 198 PHE A O 1
ATOM 1551 N N . ARG A 1 199 ? 12.930 -5.310 9.311 1.00 38.88 199 ARG A N 1
ATOM 1552 C CA . ARG A 1 199 ? 13.234 -6.348 10.312 1.00 38.88 199 ARG A CA 1
ATOM 1553 C C . ARG A 1 199 ? 13.692 -5.761 11.646 1.00 38.88 199 ARG A C 1
ATOM 1555 O O . ARG A 1 199 ? 13.375 -6.341 12.680 1.00 38.88 199 ARG A O 1
ATOM 1562 N N . ARG A 1 200 ? 14.413 -4.632 11.642 1.00 37.47 200 ARG A N 1
ATOM 1563 C CA . ARG A 1 200 ? 14.850 -3.963 12.879 1.00 37.47 200 ARG A CA 1
ATOM 1564 C C . ARG A 1 200 ? 13.690 -3.281 13.607 1.00 37.47 200 ARG A C 1
ATOM 1566 O O . ARG A 1 200 ? 13.623 -3.409 14.821 1.00 37.47 200 ARG A O 1
ATOM 1573 N N . GLU A 1 201 ? 12.755 -2.640 12.902 1.00 35.44 201 GLU A N 1
ATOM 1574 C CA . GLU A 1 201 ? 11.555 -2.068 13.542 1.00 35.44 201 GLU A CA 1
ATOM 1575 C C . GLU A 1 201 ? 10.594 -3.142 14.069 1.00 35.44 201 GLU A C 1
ATOM 1577 O O . GLU A 1 201 ? 10.137 -3.040 15.205 1.00 35.44 201 GLU A O 1
ATOM 1582 N N . ALA A 1 202 ? 10.352 -4.223 13.317 1.00 32.06 202 ALA A N 1
ATOM 1583 C CA . ALA A 1 202 ? 9.495 -5.320 13.781 1.00 32.06 202 ALA A CA 1
ATOM 1584 C C . ALA A 1 202 ? 10.038 -6.039 15.037 1.00 32.06 202 ALA A C 1
ATOM 1586 O O . ALA A 1 202 ? 9.255 -6.572 15.818 1.00 32.06 202 ALA A O 1
ATOM 1587 N N . LEU A 1 203 ? 11.360 -6.030 15.250 1.00 32.31 203 LEU A N 1
ATOM 1588 C CA . LEU A 1 203 ? 12.027 -6.564 16.448 1.00 32.31 203 LEU A CA 1
ATOM 1589 C C . LEU A 1 203 ? 12.241 -5.524 17.564 1.00 32.31 203 LEU A C 1
ATOM 1591 O O . LEU A 1 203 ? 12.733 -5.883 18.628 1.00 32.31 203 LEU A O 1
ATOM 1595 N N . ALA A 1 204 ? 11.891 -4.253 17.342 1.00 34.25 204 ALA A N 1
ATOM 1596 C CA . ALA A 1 204 ? 11.943 -3.195 18.357 1.00 34.25 204 ALA A CA 1
ATOM 1597 C C . ALA A 1 204 ? 10.577 -2.929 19.025 1.00 34.25 204 ALA A C 1
ATOM 1599 O O . ALA A 1 204 ? 10.492 -2.130 19.956 1.00 34.25 204 ALA A O 1
ATOM 1600 N N . VAL A 1 205 ? 9.514 -3.577 18.532 1.00 35.78 205 VAL A N 1
ATOM 1601 C CA . VAL A 1 205 ? 8.113 -3.413 18.973 1.00 35.78 205 VAL A CA 1
ATOM 1602 C C . VAL A 1 205 ? 7.535 -4.724 19.555 1.00 35.78 205 VAL A C 1
ATOM 1604 O O . VAL A 1 205 ? 6.381 -4.753 19.982 1.00 35.78 205 VAL A O 1
ATOM 1607 N N . ALA A 1 206 ? 8.340 -5.792 19.608 1.00 32.41 206 ALA A N 1
ATOM 1608 C CA . ALA A 1 206 ? 8.015 -7.101 20.187 1.00 32.41 206 ALA A CA 1
ATOM 1609 C C . ALA A 1 206 ? 8.832 -7.369 21.463 1.00 32.41 206 ALA A C 1
ATOM 1611 O O . ALA A 1 206 ? 8.254 -7.975 22.392 1.00 32.41 206 ALA A O 1
#

Foldseek 3Di:
DVVLVVVLLVLLLVLLVCVVVVVNVVSVCSLVPVNLVSLVVCVVVDPDDLVVSLVVSLVSNVVSNVVSVVVVVVVVVVVVVVVVVVVVVVVVVVVVVVVVVVVVDDDDDPPDPDPPPPDDDDDDDDDDDDDDDDDDDDDDDDDDDDDDDDDDDDDDDDDDDDDDDDDDDDDPVPPQDDSVPSVSSSCVSCVVPPDDDVVVVVVVVD

Radius of gyration: 36.33 Å; chains: 1; bounding box: 82×54×95 Å